Protein AF-A0A974DC85-F1 (afdb_monomer_lite)

Sequence (348 aa):
MLDLHMPQTSKLWTGVVQDRYEIALDTYLWLPKRCRDTPKTPDPIVKEIVGTWDALKHKKCLLNENSRITPILHNKDFPPGMRPIHFKHWTPTDSLWAFQLLNGRSLKSMVDILPLENTTPLEMLRLCQIRHFLNAKRITDETGPDDTLFEQMFTKSDCTPHEIAKIYKILICCTITPMSNFRRNWEKELLHTFTDEEWELIVTKSYTSTRCSRTVLSNIYGTEGRNFSNLHGGGPITEDSVCHSLRDLTIPDSAPFFFLHCNEMPPAQYKNALISTLVTVAKSLIPLFWESNLIPTLRDWALKVNEIYQFESYKVDISKPKQQEKLTLKWFHWVQFVESPEYLALIT

Organism: Xenopus laevis (NCBI:txid8355)

pLDDT: mean 71.5, std 19.89, range [25.08, 96.56]

Foldseek 3Di:
DDPPPPPPCPPVVLVVQQVVDPDRLVLLLQADPVLHDAPPDHDPVSVVVSVVSVCCCPVLVLADLLAQQHWQASHPLQVVNPCLVLCCQQDVDNTDTNLLQDDQLHGDDPVSRGPPVPDDVSVVVVVVSVVVSSVVSCNSPPPDDDNDPNSVVVNDPDDDPCVVVVVVCSSVVSPPPQPVVLQVVQCVQVVHHDDPVRSCVVSVLLVVLVVVQVVVVCVVVVVVVPDDDDDDDDDDPDPVPVVVVVVPPPPPSYPVSSVLRSDSDHPVVVVLECSVVLVVLCVVQCVVCVPPPDDQDPLSSLVSSVVVLVVLVVVDDPVDVVSVVSSCSSCVVVVVVCPDVVVVVSND

Radius of gyration: 29.15 Å; chains: 1; bounding box: 71×52×87 Å

Structure (mmCIF, N/CA/C/O backbone):
data_AF-A0A974DC85-F1
#
_entry.id   AF-A0A974DC85-F1
#
loop_
_atom_site.group_PDB
_atom_site.id
_atom_site.type_symbol
_atom_site.label_atom_id
_atom_site.label_alt_id
_atom_site.label_comp_id
_atom_site.label_asym_id
_atom_site.label_entity_id
_atom_site.label_seq_id
_atom_site.pdbx_PDB_ins_code
_atom_site.Cartn_x
_atom_site.Cartn_y
_atom_site.Cartn_z
_atom_site.occupancy
_atom_site.B_iso_or_equiv
_atom_site.auth_seq_id
_atom_site.auth_comp_id
_atom_site.auth_asym_id
_atom_site.auth_atom_id
_atom_site.pdbx_PDB_model_num
ATOM 1 N N . MET A 1 1 ? -17.272 22.262 29.926 1.00 30.55 1 MET A N 1
ATOM 2 C CA . MET A 1 1 ? -18.509 22.134 29.132 1.00 30.55 1 MET A CA 1
ATOM 3 C C . MET A 1 1 ? -18.305 22.969 27.876 1.00 30.55 1 MET A C 1
ATOM 5 O O . MET A 1 1 ? -18.479 24.176 27.918 1.00 30.55 1 MET A O 1
ATOM 9 N N . LEU A 1 2 ? -17.751 22.358 26.831 1.00 25.08 2 LEU A N 1
ATOM 10 C CA . LEU A 1 2 ? -17.522 22.989 25.531 1.00 25.08 2 LEU A CA 1
ATOM 11 C C . LEU A 1 2 ? -18.162 22.055 24.513 1.00 25.08 2 LEU A C 1
ATOM 13 O O . LEU A 1 2 ? -17.573 21.045 24.134 1.00 25.08 2 LEU A O 1
ATOM 17 N N . ASP A 1 3 ? -19.410 22.364 24.173 1.00 25.31 3 ASP A N 1
ATOM 18 C CA . ASP A 1 3 ? -20.104 21.772 23.041 1.00 25.31 3 ASP A CA 1
ATOM 19 C C . ASP A 1 3 ? -19.319 22.121 21.778 1.00 25.31 3 ASP A C 1
ATOM 21 O O . ASP A 1 3 ? -19.318 23.261 21.309 1.00 25.31 3 ASP A O 1
ATOM 25 N N . LEU A 1 4 ? -18.636 21.122 21.221 1.00 29.09 4 LEU A N 1
ATOM 26 C CA . LEU A 1 4 ? -18.213 21.138 19.829 1.00 29.09 4 LEU A CA 1
ATOM 27 C C . LEU A 1 4 ? -19.483 21.065 18.980 1.00 29.09 4 LEU A C 1
ATOM 29 O O . LEU A 1 4 ? -19.902 19.997 18.534 1.00 29.09 4 LEU A O 1
ATOM 33 N N . HIS A 1 5 ? -20.116 22.221 18.784 1.00 29.88 5 HIS A N 1
ATOM 34 C CA . HIS A 1 5 ? -21.133 22.409 17.767 1.00 29.88 5 HIS A CA 1
ATOM 35 C C . HIS A 1 5 ? -20.479 22.134 16.408 1.00 29.88 5 HIS A C 1
ATOM 37 O O . HIS A 1 5 ? -19.877 23.008 15.784 1.00 29.88 5 HIS A O 1
ATOM 43 N N . MET A 1 6 ? -20.590 20.886 15.951 1.00 32.00 6 MET A N 1
ATOM 44 C CA . MET A 1 6 ? -20.470 20.559 14.539 1.00 32.00 6 MET A CA 1
ATOM 45 C C . MET A 1 6 ? -21.429 21.489 13.787 1.00 32.00 6 MET A C 1
ATOM 47 O O . MET A 1 6 ? -22.608 21.549 14.158 1.00 32.00 6 MET A O 1
ATOM 51 N N . PRO A 1 7 ? -20.968 22.250 12.778 1.00 31.45 7 PRO A N 1
ATOM 52 C CA . PRO A 1 7 ? -21.844 23.145 12.045 1.00 31.45 7 PRO A CA 1
ATOM 53 C C . PRO A 1 7 ? -22.992 22.326 11.449 1.00 31.45 7 PRO A C 1
ATOM 55 O O . PRO A 1 7 ? -22.764 21.463 10.600 1.00 31.45 7 PRO A O 1
ATOM 58 N N . GLN A 1 8 ? -24.226 22.603 11.883 1.00 38.38 8 GLN A N 1
ATOM 59 C CA . GLN A 1 8 ? -25.463 22.086 11.289 1.00 38.38 8 GLN A CA 1
ATOM 60 C C . GLN A 1 8 ? -25.686 22.699 9.900 1.00 38.38 8 GLN A C 1
ATOM 62 O O . GLN A 1 8 ? -26.646 23.414 9.636 1.00 38.38 8 GLN A O 1
ATOM 67 N N . THR A 1 9 ? -24.774 22.420 8.981 1.00 38.16 9 THR A N 1
ATOM 68 C CA . THR A 1 9 ? -25.010 22.559 7.549 1.00 38.16 9 THR A CA 1
ATOM 69 C C . THR A 1 9 ? -24.512 21.286 6.888 1.00 38.16 9 THR A C 1
ATOM 71 O O . THR A 1 9 ? -23.587 21.291 6.077 1.00 38.16 9 THR A O 1
ATOM 74 N N . SER A 1 10 ? -25.128 20.151 7.243 1.00 44.31 10 SER A N 1
ATOM 75 C CA . SER A 1 10 ? -25.049 18.975 6.384 1.00 44.31 10 SER A CA 1
ATOM 76 C C . SER A 1 10 ? -25.619 19.405 5.037 1.00 44.31 10 SER A C 1
ATOM 78 O O . SER A 1 10 ? -26.831 19.578 4.886 1.00 44.31 10 SER A O 1
ATOM 80 N N . LYS A 1 11 ? -24.742 19.691 4.073 1.00 54.66 11 LYS A N 1
ATOM 81 C CA . LYS A 1 11 ? -25.142 19.936 2.689 1.00 54.66 11 LYS A CA 1
ATOM 82 C C . LYS A 1 11 ? -26.070 18.777 2.325 1.00 54.66 11 LYS A C 1
ATOM 84 O O . LYS A 1 11 ? -25.668 17.643 2.521 1.00 54.66 11 LYS A O 1
ATOM 89 N N . LEU A 1 12 ? -27.290 19.035 1.855 1.00 57.34 12 LEU A N 1
ATOM 90 C CA . LEU A 1 12 ? -28.350 18.024 1.653 1.00 57.34 12 LEU A CA 1
ATOM 91 C C . LEU A 1 12 ? -27.860 16.685 1.060 1.00 57.34 12 LEU A C 1
ATOM 93 O O . LEU A 1 12 ? -28.345 15.623 1.438 1.00 57.34 12 LEU A O 1
ATOM 97 N N . TRP A 1 13 ? -26.851 16.722 0.188 1.00 57.72 13 TRP A N 1
ATOM 98 C CA . TRP A 1 13 ? -26.221 15.534 -0.383 1.00 57.72 13 TRP A CA 1
ATOM 99 C C . TRP A 1 13 ? -25.506 14.627 0.637 1.00 57.72 13 TRP A C 1
ATOM 101 O O . TRP A 1 13 ? -25.538 13.415 0.461 1.00 57.72 13 TRP A O 1
ATOM 111 N N . THR A 1 14 ? -24.888 15.154 1.703 1.00 58.94 14 THR A N 1
ATOM 112 C CA . THR A 1 14 ? -24.230 14.331 2.733 1.00 58.94 14 THR A CA 1
ATOM 113 C C . THR A 1 14 ? -25.252 13.523 3.515 1.00 58.94 14 THR A C 1
ATOM 115 O O . THR A 1 14 ? -24.988 12.365 3.794 1.00 58.94 14 THR A O 1
ATOM 118 N N . GLY A 1 15 ? -26.426 14.096 3.812 1.00 64.75 15 GLY A N 1
ATOM 119 C CA . GLY A 1 15 ? -27.535 13.373 4.447 1.00 64.75 15 GLY A CA 1
ATOM 120 C C . GLY A 1 15 ? -28.077 12.261 3.546 1.00 64.75 15 GLY A C 1
ATOM 121 O O . GLY A 1 15 ? -28.118 11.108 3.951 1.00 64.75 15 GLY A O 1
ATOM 122 N N . VAL A 1 16 ? -28.354 12.576 2.275 1.00 65.31 16 VAL A N 1
ATOM 123 C CA . VAL A 1 16 ? -28.851 11.595 1.286 1.00 65.31 16 VAL A CA 1
ATOM 124 C C . VAL A 1 16 ? -27.879 10.430 1.072 1.00 65.31 16 VAL A C 1
ATOM 126 O O . VAL A 1 16 ? -28.302 9.293 0.860 1.00 65.31 16 VAL A O 1
ATOM 129 N N . VAL A 1 17 ? -26.574 10.705 1.104 1.00 64.50 17 VAL A N 1
ATOM 130 C CA . VAL A 1 17 ? -25.537 9.676 0.991 1.00 64.50 17 VAL A CA 1
ATOM 131 C C . VAL A 1 17 ? -25.394 8.889 2.297 1.00 64.50 17 VAL A C 1
ATOM 133 O O . VAL A 1 17 ? -25.239 7.670 2.249 1.00 64.50 17 VAL A O 1
ATOM 136 N N . GLN A 1 18 ? -25.472 9.559 3.449 1.00 70.56 18 GLN A N 1
ATOM 137 C CA . GLN A 1 18 ? -25.332 8.945 4.767 1.00 70.56 18 GLN A CA 1
ATOM 138 C C . GLN A 1 18 ? -26.480 7.988 5.098 1.00 70.56 18 GLN A C 1
ATOM 140 O O . GLN A 1 18 ? -26.225 6.912 5.631 1.00 70.56 18 GLN A O 1
ATOM 145 N N . ASP A 1 19 ? -27.716 8.323 4.722 1.00 68.31 19 ASP A N 1
ATOM 146 C CA . ASP A 1 19 ? -28.911 7.512 5.004 1.00 68.31 19 ASP A CA 1
ATOM 147 C C . ASP A 1 19 ? -28.865 6.111 4.366 1.00 68.31 19 ASP A C 1
ATOM 149 O O . ASP A 1 19 ? -29.640 5.224 4.721 1.00 68.31 19 ASP A O 1
ATOM 153 N N . ARG A 1 20 ? -27.952 5.886 3.411 1.00 67.44 20 ARG A N 1
ATOM 154 C CA . ARG A 1 20 ? -27.768 4.596 2.730 1.00 67.44 20 ARG A CA 1
ATOM 155 C C . ARG A 1 20 ? -26.761 3.670 3.412 1.00 67.44 20 ARG A C 1
ATOM 157 O O . ARG A 1 20 ? -26.599 2.538 2.953 1.00 67.44 20 ARG A O 1
ATOM 164 N N . TYR A 1 21 ? -26.080 4.131 4.461 1.00 69.88 21 TYR A N 1
ATOM 165 C CA . TYR A 1 21 ? -25.051 3.376 5.172 1.00 69.88 21 TYR A CA 1
ATOM 166 C C . TYR A 1 21 ? -25.345 3.332 6.671 1.00 69.88 21 TYR A C 1
ATOM 168 O O . TYR A 1 21 ? -25.646 4.348 7.289 1.00 69.88 21 TYR A O 1
ATOM 176 N N . GLU A 1 22 ? -25.193 2.148 7.268 1.00 73.12 22 GLU A N 1
ATOM 177 C CA . GLU A 1 22 ? -25.320 1.959 8.723 1.00 73.12 22 GLU A CA 1
ATOM 178 C C . GLU A 1 22 ? -24.203 2.670 9.502 1.00 73.12 22 GLU A C 1
ATOM 180 O O . GLU A 1 22 ? -24.383 3.033 10.659 1.00 73.12 22 GLU A O 1
ATOM 185 N N . ILE A 1 23 ? -23.051 2.879 8.859 1.00 76.62 23 ILE A N 1
ATOM 186 C CA . ILE A 1 23 ? -21.874 3.531 9.433 1.00 76.62 23 ILE A CA 1
ATOM 187 C C . ILE A 1 23 ? -21.713 4.902 8.779 1.00 76.62 23 ILE A C 1
ATOM 189 O O . ILE A 1 23 ? -21.909 5.056 7.569 1.00 76.62 23 ILE A O 1
ATOM 193 N N . ALA A 1 24 ? -21.312 5.895 9.571 1.00 80.19 24 ALA A N 1
ATOM 194 C CA . ALA A 1 24 ? -20.963 7.219 9.076 1.00 80.19 24 ALA A CA 1
ATOM 195 C C . ALA A 1 24 ? -19.923 7.131 7.938 1.00 80.19 24 ALA A C 1
ATOM 197 O O . ALA A 1 24 ? -18.916 6.427 8.059 1.00 80.19 24 ALA A O 1
ATOM 198 N N . LEU A 1 25 ? -20.175 7.786 6.797 1.00 77.12 25 LEU A N 1
ATOM 199 C CA . LEU A 1 25 ? -19.332 7.683 5.597 1.00 77.12 25 LEU A CA 1
ATOM 200 C C . LEU A 1 25 ? -17.885 8.101 5.899 1.00 77.12 25 LEU A C 1
ATOM 202 O O . LEU A 1 25 ? -16.933 7.506 5.392 1.00 77.12 25 LEU A O 1
ATOM 206 N N . ASP A 1 26 ? -17.736 9.102 6.763 1.00 77.69 26 ASP A N 1
ATOM 207 C CA . ASP A 1 26 ? -16.461 9.598 7.267 1.00 77.69 26 ASP A CA 1
ATOM 208 C C . ASP A 1 26 ? -15.659 8.547 8.038 1.00 77.69 26 ASP A C 1
ATOM 210 O O . ASP A 1 26 ? -14.447 8.652 8.056 1.00 77.69 26 ASP A O 1
ATOM 214 N N . THR A 1 27 ? -16.300 7.533 8.621 1.00 82.06 27 THR A N 1
ATOM 215 C CA . THR A 1 27 ? -15.690 6.394 9.318 1.00 82.06 27 THR A CA 1
ATOM 216 C C . THR A 1 27 ? -15.510 5.224 8.352 1.00 82.06 27 THR A C 1
ATOM 218 O O . THR A 1 27 ? -14.463 4.570 8.325 1.00 82.06 27 THR A O 1
ATOM 221 N N . TYR A 1 28 ? -16.497 5.007 7.479 1.00 84.12 28 TYR A N 1
ATOM 222 C CA . TYR A 1 28 ? -16.511 3.947 6.475 1.00 84.12 28 TYR A CA 1
ATOM 223 C C . TYR A 1 28 ? -15.287 3.990 5.550 1.00 84.12 28 TYR A C 1
ATOM 225 O O . TYR A 1 28 ? -14.671 2.956 5.276 1.00 84.12 28 TYR A O 1
ATOM 233 N N . LEU A 1 29 ? -14.874 5.187 5.118 1.00 85.88 29 LEU A N 1
ATOM 234 C CA . LEU A 1 29 ? -13.703 5.374 4.253 1.00 85.88 29 LEU A CA 1
ATOM 235 C C . LEU A 1 29 ? -12.387 4.904 4.898 1.00 85.88 29 LEU A C 1
ATOM 237 O O . LEU A 1 29 ? -11.449 4.523 4.194 1.00 85.88 29 LEU A O 1
ATOM 241 N N . TRP A 1 30 ? -12.299 4.848 6.224 1.00 85.31 30 TRP A N 1
ATOM 242 C CA . TRP A 1 30 ? -11.060 4.495 6.928 1.00 85.31 30 TRP A CA 1
ATOM 243 C C . TRP A 1 30 ? -10.998 3.034 7.344 1.00 85.31 30 TRP A C 1
ATOM 245 O O . TRP A 1 30 ? -9.910 2.524 7.621 1.00 85.31 30 TRP A O 1
ATOM 255 N N . LEU A 1 31 ? -12.132 2.334 7.304 1.00 85.50 31 LEU A N 1
ATOM 256 C CA . LEU A 1 31 ? -12.174 0.897 7.528 1.00 85.50 31 LEU A CA 1
ATOM 257 C C . LEU A 1 31 ? -11.336 0.150 6.478 1.00 85.50 31 LEU A C 1
ATOM 259 O O . LEU A 1 31 ? -11.304 0.548 5.308 1.00 85.50 31 LEU A O 1
ATOM 263 N N . PRO A 1 32 ? -10.672 -0.958 6.856 1.00 81.06 32 PRO A N 1
ATOM 264 C CA . PRO A 1 32 ? -10.058 -1.857 5.888 1.00 81.06 32 PRO A CA 1
ATOM 265 C C . PRO A 1 32 ? -11.083 -2.312 4.849 1.00 81.06 32 PRO A C 1
ATOM 267 O O . PRO A 1 32 ? -12.233 -2.576 5.192 1.00 81.06 32 PRO A O 1
ATOM 270 N N . LYS A 1 33 ? -10.667 -2.492 3.590 1.00 82.19 33 LYS A N 1
ATOM 271 C CA . LYS A 1 33 ? -11.572 -2.902 2.501 1.00 82.19 33 LYS A CA 1
ATOM 272 C C . LYS A 1 33 ? -12.369 -4.174 2.828 1.00 82.19 33 LYS A C 1
ATOM 274 O O . LYS A 1 33 ? -13.545 -4.253 2.505 1.00 82.19 33 LYS A O 1
ATOM 279 N N . ARG A 1 34 ? -11.752 -5.132 3.533 1.00 80.69 34 ARG A N 1
ATOM 280 C CA . ARG A 1 34 ? -12.401 -6.367 4.022 1.00 80.69 34 ARG A CA 1
ATOM 281 C C . ARG A 1 34 ? -13.456 -6.143 5.113 1.00 80.69 34 ARG A C 1
ATOM 283 O O . ARG A 1 34 ? -14.320 -6.988 5.310 1.00 80.69 34 ARG A O 1
ATOM 290 N N . CYS A 1 35 ? -13.370 -5.027 5.833 1.00 79.88 35 CYS A N 1
ATOM 291 C CA . CYS A 1 35 ? -14.287 -4.667 6.910 1.00 79.88 35 CYS A CA 1
ATOM 292 C C . CYS A 1 35 ? -15.500 -3.874 6.408 1.00 79.88 35 CYS A C 1
ATOM 294 O O . CYS A 1 35 ? -16.455 -3.712 7.158 1.00 79.88 35 CYS A O 1
ATOM 296 N N . ARG A 1 36 ? -15.474 -3.385 5.163 1.00 82.81 36 ARG A N 1
ATOM 297 C CA . ARG A 1 36 ? -16.547 -2.578 4.582 1.00 82.81 36 ARG A CA 1
ATOM 298 C C . ARG A 1 36 ? -17.618 -3.474 3.970 1.00 82.81 36 ARG A C 1
ATOM 300 O O . ARG A 1 36 ? -17.359 -4.173 2.992 1.00 82.81 36 ARG A O 1
ATOM 307 N N . ASP A 1 37 ? -18.828 -3.422 4.514 1.00 75.62 37 ASP A N 1
ATOM 308 C CA . ASP A 1 37 ? -19.985 -4.013 3.847 1.00 75.62 37 ASP A CA 1
ATOM 309 C C . ASP A 1 37 ? -20.348 -3.170 2.630 1.00 75.62 37 ASP A C 1
ATOM 311 O O . ASP A 1 37 ? -20.511 -1.951 2.720 1.00 75.62 37 ASP A O 1
ATOM 315 N N . THR A 1 38 ? -20.421 -3.812 1.467 1.00 68.62 38 THR A N 1
ATOM 316 C CA . THR A 1 38 ? -20.944 -3.162 0.266 1.00 68.62 38 THR A CA 1
ATOM 317 C C . THR A 1 38 ? -22.447 -3.417 0.224 1.00 68.62 38 THR A C 1
ATOM 319 O O . THR A 1 38 ? -22.860 -4.580 0.229 1.00 68.62 38 THR A O 1
ATOM 322 N N . PRO A 1 39 ? -23.292 -2.369 0.225 1.00 67.88 39 PRO A N 1
ATOM 323 C CA . PRO A 1 39 ? -24.722 -2.573 0.055 1.00 67.88 39 PRO A CA 1
ATOM 324 C C . PRO A 1 39 ? -24.982 -3.284 -1.277 1.00 67.88 39 PRO A C 1
ATOM 326 O O . PRO A 1 39 ? -24.257 -3.069 -2.248 1.00 67.88 39 PRO A O 1
ATOM 329 N N . LYS A 1 40 ? -26.024 -4.127 -1.336 1.00 66.06 40 LYS A N 1
ATOM 330 C CA . LYS A 1 40 ? -26.365 -4.933 -2.531 1.00 66.06 40 LYS A CA 1
ATOM 331 C C . LYS A 1 40 ? -26.540 -4.086 -3.798 1.00 66.06 40 LYS A C 1
ATOM 333 O O . LYS A 1 40 ? -26.291 -4.564 -4.899 1.00 66.06 40 LYS A O 1
ATOM 338 N N . THR A 1 41 ? -26.936 -2.827 -3.633 1.00 66.31 41 THR A N 1
ATOM 339 C CA . THR A 1 41 ? -27.006 -1.810 -4.685 1.00 66.31 41 THR A CA 1
ATOM 340 C C . THR A 1 41 ? -26.250 -0.567 -4.211 1.00 66.31 41 THR A C 1
ATOM 342 O O . THR A 1 41 ? -26.867 0.332 -3.629 1.00 66.31 41 THR A O 1
ATOM 345 N N . PRO A 1 42 ? -24.916 -0.513 -4.379 1.00 67.88 42 PRO A N 1
ATOM 346 C CA . PRO A 1 42 ? -24.151 0.653 -3.972 1.00 67.88 42 PRO A CA 1
ATOM 347 C C . PRO A 1 42 ? -24.497 1.822 -4.889 1.00 67.88 42 PRO A C 1
ATOM 349 O O . PRO A 1 42 ? -24.559 1.665 -6.109 1.00 67.88 42 PRO A O 1
ATOM 352 N N . ASP A 1 43 ? -24.731 2.991 -4.295 1.00 74.94 43 ASP A N 1
ATOM 353 C CA . ASP A 1 43 ? -24.914 4.223 -5.053 1.00 74.94 43 ASP A CA 1
ATOM 354 C C . ASP A 1 43 ? -23.675 4.434 -5.947 1.00 74.94 43 ASP A C 1
ATOM 356 O O . ASP A 1 43 ? -22.548 4.353 -5.437 1.00 74.94 43 ASP A O 1
ATOM 360 N N . PRO A 1 44 ? -23.836 4.659 -7.264 1.00 79.00 44 PRO A N 1
ATOM 361 C CA . PRO A 1 44 ? -22.706 4.838 -8.172 1.00 79.00 44 PRO A CA 1
ATOM 362 C C . PRO A 1 44 ? -21.766 5.961 -7.719 1.00 79.00 44 PRO A C 1
ATOM 364 O O . PRO A 1 44 ? -20.554 5.831 -7.880 1.00 79.00 44 PRO A O 1
ATOM 367 N N . ILE A 1 45 ? -22.294 7.015 -7.089 1.00 79.31 45 ILE A N 1
ATOM 368 C CA . ILE A 1 45 ? -21.504 8.127 -6.557 1.00 79.31 45 ILE A CA 1
ATOM 369 C C . ILE A 1 45 ? -20.618 7.637 -5.413 1.00 79.31 45 ILE A C 1
ATOM 371 O O . ILE A 1 45 ? -19.421 7.911 -5.390 1.00 79.31 45 ILE A O 1
ATOM 375 N N . VAL A 1 46 ? -21.172 6.872 -4.473 1.00 76.56 46 VAL A N 1
ATOM 376 C CA . VAL A 1 46 ? -20.404 6.387 -3.318 1.00 76.56 46 VAL A CA 1
ATOM 377 C C . VAL A 1 46 ? -19.403 5.322 -3.733 1.00 76.56 46 VAL A C 1
ATOM 379 O O . VAL A 1 46 ? -18.276 5.317 -3.244 1.00 76.56 46 VAL A O 1
ATOM 382 N N . LYS A 1 47 ? -19.770 4.459 -4.685 1.00 82.31 47 LYS A N 1
ATOM 383 C CA . LYS A 1 47 ? -18.839 3.506 -5.293 1.00 82.31 47 LYS A CA 1
ATOM 384 C C . LYS A 1 47 ? -17.631 4.231 -5.890 1.00 82.31 47 LYS A C 1
ATOM 386 O O . LYS A 1 47 ? -16.503 3.800 -5.656 1.00 82.31 47 LYS A O 1
ATOM 391 N N . GLU A 1 48 ? -17.861 5.335 -6.598 1.00 83.19 48 GLU A N 1
ATOM 392 C CA . GLU A 1 48 ? -16.790 6.141 -7.185 1.00 83.19 48 GLU A CA 1
ATOM 393 C C . GLU A 1 48 ? -15.957 6.866 -6.120 1.00 83.19 48 GLU A C 1
ATOM 395 O O . GLU A 1 48 ? -14.729 6.851 -6.192 1.00 83.19 48 GLU A O 1
ATOM 400 N N . ILE A 1 49 ? -16.589 7.434 -5.085 1.00 83.81 49 ILE A N 1
ATOM 401 C CA . ILE A 1 49 ? -15.894 8.079 -3.957 1.00 83.81 49 ILE A CA 1
ATOM 402 C C . ILE A 1 49 ? -14.991 7.075 -3.233 1.00 83.81 49 ILE A C 1
ATOM 404 O O . ILE A 1 49 ? -13.807 7.343 -3.034 1.00 83.81 49 ILE A O 1
ATOM 408 N N . VAL A 1 50 ? -15.524 5.908 -2.863 1.00 84.38 50 VAL A N 1
ATOM 409 C CA . VAL A 1 50 ? -14.779 4.855 -2.156 1.00 84.38 50 VAL A CA 1
ATOM 410 C C . VAL A 1 50 ? -13.667 4.298 -3.043 1.00 84.38 50 VAL A C 1
ATOM 412 O O . VAL A 1 50 ? -12.542 4.120 -2.577 1.00 84.38 50 VAL A O 1
ATOM 415 N N . GLY A 1 51 ? -13.948 4.068 -4.329 1.00 84.19 51 GLY A N 1
ATOM 416 C CA . GLY A 1 51 ? -12.957 3.606 -5.300 1.00 84.19 51 GLY A CA 1
ATOM 417 C C . GLY A 1 51 ? -11.818 4.607 -5.494 1.00 84.19 51 GLY A C 1
ATOM 418 O O . GLY A 1 51 ? -10.645 4.225 -5.466 1.00 84.19 51 GLY A O 1
ATOM 419 N N . THR A 1 52 ? -12.150 5.893 -5.616 1.00 84.00 52 THR A N 1
ATOM 420 C CA . THR A 1 52 ? -11.174 6.984 -5.711 1.00 84.00 52 THR A CA 1
ATOM 421 C C . THR A 1 52 ? -10.347 7.086 -4.436 1.00 84.00 52 THR A C 1
ATOM 423 O O . THR A 1 52 ? -9.123 7.187 -4.506 1.00 84.00 52 THR A O 1
ATOM 426 N N . TRP A 1 53 ? -10.985 7.005 -3.270 1.00 85.88 53 TRP A N 1
ATOM 427 C CA . TRP A 1 53 ? -10.305 7.046 -1.980 1.00 85.88 53 TRP A CA 1
ATOM 428 C C . TRP A 1 53 ? -9.319 5.889 -1.802 1.00 85.88 53 TRP A C 1
ATOM 430 O O . TRP A 1 53 ? -8.162 6.128 -1.466 1.00 85.88 53 TRP A O 1
ATOM 440 N N . ASP A 1 54 ? -9.725 4.651 -2.092 1.00 83.44 54 ASP A N 1
ATOM 441 C CA . ASP A 1 54 ? -8.834 3.489 -2.014 1.00 83.44 54 ASP A CA 1
ATOM 442 C C . ASP A 1 54 ? -7.666 3.614 -3.000 1.00 83.44 54 ASP A C 1
ATOM 444 O O . ASP A 1 54 ? -6.514 3.328 -2.658 1.00 83.44 54 ASP A O 1
ATOM 448 N N . ALA A 1 55 ? -7.939 4.095 -4.217 1.00 80.00 55 ALA A N 1
ATOM 449 C CA . ALA A 1 55 ? -6.898 4.355 -5.199 1.00 80.00 55 ALA A CA 1
ATOM 450 C C . ALA A 1 55 ? -5.905 5.415 -4.700 1.00 80.00 55 ALA A C 1
ATOM 452 O O . ALA A 1 55 ? -4.702 5.230 -4.870 1.00 80.00 55 ALA A O 1
ATOM 453 N N . LEU A 1 56 ? -6.375 6.494 -4.070 1.00 79.12 56 LEU A N 1
ATOM 454 C CA . LEU A 1 56 ? -5.521 7.542 -3.507 1.00 79.12 56 LEU A CA 1
ATOM 455 C C . LEU A 1 56 ? -4.719 7.036 -2.307 1.00 79.12 56 LEU A C 1
ATOM 457 O O . LEU A 1 56 ? -3.503 7.218 -2.279 1.00 79.12 56 LEU A O 1
ATOM 461 N N . LYS A 1 57 ? -5.365 6.338 -1.368 1.00 76.81 57 LYS A N 1
ATOM 462 C CA . LYS A 1 57 ? -4.738 5.765 -0.171 1.00 76.81 57 LYS A CA 1
ATOM 463 C C . LYS A 1 57 ? -3.513 4.925 -0.528 1.00 76.81 57 LYS A C 1
ATOM 465 O O . LYS A 1 57 ? -2.439 5.151 0.025 1.00 76.81 57 LYS A O 1
ATOM 470 N N . HIS A 1 58 ? -3.660 4.013 -1.491 1.00 68.69 58 HIS A N 1
ATOM 471 C CA . HIS A 1 58 ? -2.584 3.111 -1.901 1.00 68.69 58 HIS A CA 1
ATOM 472 C C . HIS A 1 58 ? -1.595 3.743 -2.889 1.00 68.69 58 HIS A C 1
ATOM 474 O O . HIS A 1 58 ? -0.391 3.589 -2.720 1.00 68.69 58 HIS A O 1
ATOM 480 N N . LYS A 1 59 ? -2.056 4.476 -3.916 1.00 67.19 59 LYS A N 1
ATOM 481 C CA . LYS A 1 59 ? -1.152 5.021 -4.953 1.00 67.19 59 LYS A CA 1
ATOM 482 C C . LYS A 1 59 ? -0.294 6.186 -4.468 1.00 67.19 59 LYS A C 1
ATOM 484 O O . LYS A 1 59 ? 0.710 6.492 -5.106 1.00 67.19 59 LYS A O 1
ATOM 489 N N . LYS A 1 60 ? -0.722 6.888 -3.419 1.00 65.50 60 LYS A N 1
ATOM 490 C CA . LYS A 1 60 ? -0.055 8.096 -2.918 1.00 65.50 60 LYS A CA 1
ATOM 491 C C . LYS A 1 60 ? 0.550 7.915 -1.525 1.00 65.50 60 LYS A C 1
ATOM 493 O O . LYS A 1 60 ? 1.014 8.902 -0.970 1.00 65.50 60 LYS A O 1
ATOM 498 N N . CYS A 1 61 ? 0.545 6.691 -0.981 1.00 66.88 61 CYS A N 1
ATOM 499 C CA . CYS A 1 61 ? 1.040 6.373 0.364 1.00 66.88 61 CYS A CA 1
ATOM 500 C C . CYS A 1 61 ? 0.540 7.373 1.421 1.00 66.88 61 CYS A C 1
ATOM 502 O O . CYS A 1 61 ? 1.297 7.806 2.284 1.00 66.88 61 CYS A O 1
ATOM 504 N N . LEU A 1 62 ? -0.732 7.786 1.317 1.00 73.44 62 LEU A N 1
ATOM 505 C CA . LEU A 1 62 ? -1.307 8.806 2.206 1.00 73.44 62 LEU A CA 1
ATOM 506 C C . LEU A 1 62 ? -1.448 8.307 3.641 1.00 73.44 62 LEU A C 1
ATOM 508 O O . LEU A 1 62 ? -1.634 9.115 4.540 1.00 73.44 62 LEU A O 1
ATOM 512 N N . LEU A 1 63 ? -1.432 6.987 3.831 1.00 74.81 63 LEU A N 1
ATOM 513 C CA . LEU A 1 63 ? -1.598 6.336 5.118 1.00 74.81 63 LEU A CA 1
ATOM 514 C C . LEU A 1 63 ? -0.583 5.216 5.258 1.00 74.81 63 LEU A C 1
ATOM 516 O O . LEU A 1 63 ? -0.346 4.460 4.312 1.00 74.81 63 LEU A O 1
ATOM 520 N N . ASN A 1 64 ? -0.046 5.091 6.464 1.00 73.44 64 ASN A N 1
ATOM 521 C CA . ASN A 1 64 ? 0.777 3.956 6.843 1.00 73.44 64 ASN A CA 1
ATOM 522 C C . ASN A 1 64 ? -0.099 2.715 7.094 1.00 73.44 64 ASN A C 1
ATOM 524 O O . ASN A 1 64 ? -1.281 2.821 7.433 1.00 73.44 64 ASN A O 1
ATOM 528 N N . GLU A 1 65 ? 0.483 1.517 6.982 1.00 69.75 65 GLU A N 1
ATOM 529 C CA . GLU A 1 65 ? -0.218 0.261 7.312 1.00 69.75 65 GLU A CA 1
ATOM 530 C C . GLU A 1 65 ? -0.685 0.224 8.777 1.00 69.75 65 GLU A C 1
ATOM 532 O O . GLU A 1 65 ? -1.749 -0.318 9.078 1.00 69.75 65 GLU A O 1
ATOM 537 N N . ASN A 1 66 ? 0.062 0.896 9.659 1.00 78.12 66 ASN A N 1
ATOM 538 C CA . ASN A 1 66 ? -0.202 1.004 11.095 1.00 78.12 66 ASN A CA 1
ATOM 539 C C . ASN A 1 66 ? -0.758 2.390 11.470 1.00 78.12 66 ASN A C 1
ATOM 541 O O . ASN A 1 66 ? -0.402 2.952 12.505 1.00 78.12 66 ASN A O 1
ATOM 545 N N . SER A 1 67 ? -1.584 2.974 10.597 1.00 84.25 67 SER A N 1
ATOM 546 C CA . SER A 1 67 ? -2.110 4.331 10.764 1.00 84.25 67 SER A CA 1
ATOM 547 C C . SER A 1 67 ? -2.821 4.535 12.105 1.00 84.25 67 SER A C 1
ATOM 549 O O . SER A 1 67 ? -3.709 3.762 12.487 1.00 84.25 67 SER A O 1
ATOM 551 N N . ARG A 1 68 ? -2.511 5.647 12.784 1.00 85.75 68 ARG A N 1
ATOM 552 C CA . ARG A 1 68 ? -3.218 6.088 14.001 1.00 85.75 68 ARG A CA 1
ATOM 553 C C . ARG A 1 68 ? -4.641 6.585 13.716 1.00 85.75 68 ARG A C 1
ATOM 555 O O . ARG A 1 68 ? -5.442 6.706 14.640 1.00 85.75 68 ARG A O 1
ATOM 562 N N . ILE A 1 69 ? -5.005 6.779 12.448 1.00 86.06 69 ILE A N 1
ATOM 563 C CA . ILE A 1 69 ? -6.374 7.109 12.004 1.00 86.06 69 ILE A CA 1
ATOM 564 C C . ILE A 1 69 ? -7.186 5.828 11.749 1.00 86.06 69 ILE A C 1
ATOM 566 O O . ILE A 1 69 ? -8.089 5.771 10.920 1.00 86.06 69 ILE A O 1
ATOM 570 N N . THR A 1 70 ? -6.861 4.749 12.459 1.00 88.31 70 THR A N 1
ATOM 571 C CA . THR A 1 70 ? -7.653 3.522 12.407 1.00 88.31 70 THR A CA 1
ATOM 572 C C . THR A 1 70 ? -8.890 3.676 13.299 1.00 88.31 70 THR A C 1
ATOM 574 O O . THR A 1 70 ? -8.734 3.937 14.499 1.00 88.31 70 THR A O 1
ATOM 577 N N . PRO A 1 71 ? -10.112 3.501 12.762 1.00 90.44 71 PRO A N 1
ATOM 578 C CA . PRO A 1 71 ? -11.317 3.465 13.579 1.00 90.44 71 PRO A CA 1
ATOM 579 C C . PRO A 1 71 ? -11.349 2.182 14.422 1.00 90.44 71 PRO A C 1
ATOM 581 O O . PRO A 1 71 ? -11.009 1.089 13.951 1.00 90.44 71 PRO A O 1
ATOM 584 N N . ILE A 1 72 ? -11.740 2.334 15.686 1.00 90.94 72 ILE A N 1
ATOM 585 C CA . ILE A 1 72 ? -11.907 1.248 16.658 1.00 90.94 72 ILE A CA 1
ATOM 586 C C . ILE A 1 72 ? -13.343 0.727 16.602 1.00 90.94 72 ILE A C 1
ATOM 588 O O . ILE A 1 72 ? -13.556 -0.482 16.514 1.00 90.94 72 ILE A O 1
ATOM 592 N N . LEU A 1 73 ? -14.329 1.627 16.625 1.00 89.94 73 LEU A N 1
ATOM 593 C CA . LEU A 1 73 ? -15.732 1.251 16.444 1.00 89.94 73 LEU A CA 1
ATOM 594 C C . LEU A 1 73 ? -16.007 0.865 14.994 1.00 89.94 73 LEU A C 1
ATOM 596 O O . LEU A 1 73 ? -15.339 1.343 14.076 1.00 89.94 73 LEU A O 1
ATOM 600 N N . HIS A 1 74 ? -16.977 -0.031 14.807 1.00 87.75 74 HIS A N 1
ATOM 601 C CA . HIS A 1 74 ? -17.404 -0.541 13.496 1.00 87.75 74 HIS A CA 1
ATOM 602 C C . HIS A 1 74 ? -16.314 -1.282 12.702 1.00 87.75 74 HIS A C 1
ATOM 604 O O . HIS A 1 74 ? -16.483 -1.606 11.526 1.00 87.75 74 HIS A O 1
ATOM 610 N N . ASN A 1 75 ? -15.183 -1.585 13.341 1.00 89.31 75 ASN A N 1
ATOM 611 C CA . ASN A 1 75 ? -14.090 -2.320 12.730 1.00 89.31 75 ASN A CA 1
ATOM 612 C C . ASN A 1 75 ? -14.249 -3.821 12.972 1.00 89.31 75 ASN A C 1
ATOM 614 O O . ASN A 1 75 ? -14.108 -4.293 14.096 1.00 89.31 75 ASN A O 1
ATOM 618 N N . LYS A 1 76 ? -14.473 -4.596 11.905 1.00 88.88 76 LYS A N 1
ATOM 619 C CA . LYS A 1 76 ? -14.629 -6.059 12.001 1.00 88.88 76 LYS A CA 1
ATOM 620 C C . LYS A 1 76 ? -13.382 -6.776 12.525 1.00 88.88 76 LYS A C 1
ATOM 622 O O . LYS A 1 76 ? -13.507 -7.852 13.101 1.00 88.88 76 LYS A O 1
ATOM 627 N N . ASP A 1 77 ? -12.200 -6.171 12.378 1.00 88.56 77 ASP A N 1
ATOM 628 C CA . ASP A 1 77 ? -10.961 -6.687 12.973 1.00 88.56 77 ASP A CA 1
ATOM 629 C C . ASP A 1 77 ? -10.918 -6.474 14.505 1.00 88.56 77 ASP A C 1
ATOM 631 O O . ASP A 1 77 ? -10.048 -7.022 15.180 1.00 88.56 77 ASP A O 1
ATOM 635 N N . PHE A 1 78 ? -11.851 -5.693 15.062 1.00 91.38 78 PHE A N 1
ATOM 636 C CA . PHE A 1 78 ? -12.063 -5.497 16.494 1.00 91.38 78 PHE A CA 1
ATOM 637 C C . PHE A 1 78 ? -13.514 -5.854 16.875 1.00 91.38 78 PHE A C 1
ATOM 639 O O . PHE A 1 78 ? -14.350 -4.969 17.066 1.00 91.38 78 PHE A O 1
ATOM 646 N N . PRO A 1 79 ? -13.837 -7.152 17.039 1.00 89.88 79 PRO A N 1
ATOM 647 C CA . PRO A 1 79 ? -15.201 -7.607 17.317 1.00 89.88 79 PRO A CA 1
ATOM 648 C C . PRO A 1 79 ? -15.922 -6.897 18.479 1.00 89.88 79 PRO A C 1
ATOM 650 O O . PRO A 1 79 ? -17.122 -6.648 18.343 1.00 89.88 79 PRO A O 1
ATOM 653 N N . PRO A 1 80 ? -15.258 -6.514 19.594 1.00 90.25 80 PRO A N 1
ATOM 654 C CA . PRO A 1 80 ? -15.921 -5.739 20.644 1.00 90.25 80 PRO A CA 1
ATOM 655 C C . PRO A 1 80 ? -16.483 -4.399 20.143 1.00 90.25 80 PRO A C 1
ATOM 657 O O . PRO A 1 80 ? -17.568 -4.002 20.564 1.00 90.25 80 PRO A O 1
ATOM 660 N N . GLY A 1 81 ? -15.793 -3.732 19.214 1.00 86.94 81 GLY A N 1
ATOM 661 C CA . GLY A 1 81 ? -16.192 -2.442 18.641 1.00 86.94 81 GLY A CA 1
ATOM 662 C C . GLY A 1 81 ? -17.349 -2.511 17.646 1.00 86.94 81 GLY A C 1
ATOM 663 O O . GLY A 1 81 ? -17.864 -1.468 17.258 1.00 86.94 81 GLY A O 1
ATOM 664 N N . MET A 1 82 ? -17.809 -3.710 17.272 1.00 88.06 82 MET A N 1
ATOM 665 C CA . MET A 1 82 ? -19.019 -3.896 16.458 1.00 88.06 82 MET A CA 1
ATOM 666 C C . MET A 1 82 ? -20.314 -3.662 17.250 1.00 88.06 82 MET A C 1
ATOM 668 O O . MET A 1 82 ? -21.404 -3.728 16.691 1.00 88.06 82 MET A O 1
ATOM 672 N N . ARG A 1 83 ? -20.218 -3.423 18.565 1.00 86.44 83 ARG A N 1
ATOM 673 C CA . ARG A 1 83 ? -21.355 -3.118 19.444 1.00 86.44 83 ARG A CA 1
ATOM 674 C C . ARG A 1 83 ? -21.128 -1.766 20.127 1.00 86.44 83 ARG A C 1
ATOM 676 O O . ARG A 1 83 ? -20.702 -1.739 21.286 1.00 86.44 83 ARG A O 1
ATOM 683 N N . PRO A 1 84 ? -21.429 -0.644 19.451 1.00 78.25 84 PRO A N 1
ATOM 684 C CA . PRO A 1 84 ? -21.091 0.690 19.950 1.00 78.25 84 PRO A CA 1
ATOM 685 C C . PRO A 1 84 ? -21.751 1.042 21.284 1.00 78.25 84 PRO A C 1
ATOM 687 O O . PRO A 1 84 ? -21.191 1.789 22.081 1.00 78.25 84 PRO A O 1
ATOM 690 N N . ILE A 1 85 ? -22.886 0.408 21.604 1.00 81.88 85 ILE A N 1
ATOM 691 C CA . ILE A 1 85 ? -23.561 0.556 22.900 1.00 81.88 85 ILE A CA 1
ATOM 692 C C . ILE A 1 85 ? -22.649 0.229 24.093 1.00 81.88 85 ILE A C 1
ATOM 694 O O . ILE A 1 85 ? -22.828 0.767 25.185 1.00 81.88 85 ILE A O 1
ATOM 698 N N . HIS A 1 86 ? -21.643 -0.628 23.897 1.00 83.94 86 HIS A N 1
ATOM 699 C CA . HIS A 1 86 ? -20.656 -0.959 24.921 1.00 83.94 86 HIS A CA 1
ATOM 700 C C . HIS A 1 86 ? -19.579 0.120 25.094 1.00 83.94 86 HIS A C 1
ATOM 702 O O . HIS A 1 86 ? -18.840 0.067 26.064 1.00 83.94 86 HIS A O 1
ATOM 708 N N . PHE A 1 87 ? -19.502 1.111 24.212 1.00 85.94 87 PHE A N 1
ATOM 709 C CA . PHE A 1 87 ? -18.504 2.181 24.239 1.00 85.94 87 PHE A CA 1
ATOM 710 C C . PHE A 1 87 ? -19.121 3.570 24.430 1.00 85.94 87 PHE A C 1
ATOM 712 O O . PHE A 1 87 ? -18.417 4.565 24.297 1.00 85.94 87 PHE A O 1
ATOM 719 N N . LYS A 1 88 ? -20.399 3.666 24.829 1.00 84.25 88 LYS A N 1
ATOM 720 C CA . LYS A 1 88 ? -21.086 4.960 25.015 1.00 84.25 88 LYS A CA 1
ATOM 721 C C . LYS A 1 88 ? -20.369 5.928 25.971 1.00 84.25 88 LYS A C 1
ATOM 723 O O . LYS A 1 88 ? -20.570 7.130 25.889 1.00 84.25 88 LYS A O 1
ATOM 728 N N . HIS A 1 89 ? -19.584 5.405 26.918 1.00 84.38 89 HIS A N 1
ATOM 729 C CA . HIS A 1 89 ? -18.834 6.215 27.887 1.00 84.38 89 HIS A CA 1
ATOM 730 C C . HIS A 1 89 ? -17.474 6.688 27.356 1.00 84.38 89 HIS A C 1
ATOM 732 O O . HIS A 1 89 ? -16.853 7.547 27.972 1.00 84.38 89 HIS A O 1
ATOM 738 N N . TRP A 1 90 ? -17.001 6.116 26.246 1.00 84.94 90 TRP A N 1
ATOM 739 C CA . TRP A 1 90 ? -15.691 6.407 25.656 1.00 84.94 90 TRP A CA 1
ATOM 740 C C . TRP A 1 90 ? -15.745 7.552 24.662 1.00 84.94 90 TRP A C 1
ATOM 742 O O . TRP A 1 90 ? -14.751 8.239 24.451 1.00 84.94 90 TRP A O 1
ATOM 752 N N . THR A 1 91 ? -16.892 7.734 24.019 1.00 82.50 91 THR A N 1
ATOM 753 C CA . THR A 1 91 ? -17.084 8.791 23.044 1.00 82.50 91 THR A CA 1
ATOM 754 C C . THR A 1 91 ? -18.560 9.189 22.997 1.00 82.50 91 THR A C 1
ATOM 756 O O . THR A 1 91 ? -19.429 8.313 22.987 1.00 82.50 91 THR A O 1
ATOM 759 N N . PRO A 1 92 ? -18.871 10.498 23.008 1.00 74.12 92 PRO A N 1
ATOM 760 C CA . PRO A 1 92 ? -20.236 10.976 22.811 1.00 74.12 92 PRO A CA 1
ATOM 761 C C . PRO A 1 92 ? -20.683 10.828 21.350 1.00 74.12 92 PRO A C 1
ATOM 763 O O . PRO A 1 92 ? -21.879 10.845 21.068 1.00 74.12 92 PRO A O 1
ATOM 766 N N . THR A 1 93 ? -19.732 10.697 20.422 1.00 73.19 93 THR A N 1
ATOM 767 C CA . THR A 1 93 ? -19.990 10.421 19.012 1.00 73.19 93 THR A CA 1
ATOM 768 C C . THR A 1 93 ? -19.899 8.916 18.778 1.00 73.19 93 THR A C 1
ATOM 770 O O . THR A 1 93 ? -19.105 8.240 19.420 1.00 73.19 93 THR A O 1
ATOM 773 N N . ASP A 1 94 ? -20.652 8.356 17.831 1.00 77.88 94 ASP A N 1
ATOM 774 C CA . ASP A 1 94 ? -20.578 6.920 17.483 1.00 77.88 94 ASP A CA 1
ATOM 775 C C . ASP A 1 94 ? -19.271 6.538 16.740 1.00 77.88 94 ASP A C 1
ATOM 777 O O . ASP A 1 94 ? -19.212 5.629 15.915 1.00 77.88 94 ASP A O 1
ATOM 781 N N . SER A 1 95 ? -18.194 7.275 17.013 1.00 83.31 95 SER A N 1
ATOM 782 C CA . SER A 1 95 ? -16.883 7.174 16.392 1.00 83.31 95 SER A CA 1
ATOM 783 C C . SER A 1 95 ? -15.806 7.209 17.475 1.00 83.31 95 SER A C 1
ATOM 785 O O . SER A 1 95 ? -15.728 8.171 18.243 1.00 83.31 95 SER A O 1
ATOM 787 N N . LEU A 1 96 ? -14.950 6.190 17.508 1.00 88.62 96 LEU A N 1
ATOM 788 C CA . LEU A 1 96 ? -13.765 6.138 18.363 1.00 88.62 96 LEU A CA 1
ATOM 789 C C . LEU A 1 96 ? -12.562 5.784 17.495 1.00 88.62 96 LEU A C 1
ATOM 791 O O . LEU A 1 96 ? -12.580 4.766 16.799 1.00 88.62 96 LEU A O 1
ATOM 795 N N . TRP A 1 97 ? -11.520 6.601 17.557 1.00 89.38 97 TRP A N 1
ATOM 796 C CA . TRP A 1 97 ? -10.330 6.484 16.720 1.00 89.38 97 TRP A CA 1
ATOM 797 C C . TRP A 1 97 ? -9.091 6.202 17.564 1.00 89.38 97 TRP A C 1
ATOM 799 O O . TRP A 1 97 ? -8.980 6.678 18.694 1.00 89.38 97 TRP A O 1
ATOM 809 N N . ALA A 1 98 ? -8.120 5.470 17.012 1.00 89.69 98 ALA A N 1
ATOM 810 C CA . ALA A 1 98 ? -6.900 5.133 17.744 1.00 89.69 98 ALA A CA 1
ATOM 811 C C . ALA A 1 98 ? -6.131 6.380 18.218 1.00 89.69 98 ALA A C 1
ATOM 813 O O . ALA A 1 98 ? -5.732 6.432 19.379 1.00 89.69 98 ALA A O 1
ATOM 814 N N . PHE A 1 99 ? -5.993 7.419 17.386 1.00 87.69 99 PHE A N 1
ATOM 815 C CA . PHE A 1 99 ? -5.285 8.650 17.766 1.00 87.69 99 PHE A CA 1
ATOM 816 C C . PHE A 1 99 ? -5.888 9.363 18.989 1.00 87.69 99 PHE A C 1
ATOM 818 O O . PHE A 1 99 ? -5.158 10.024 19.721 1.00 87.69 99 PHE A O 1
ATOM 825 N N . GLN A 1 100 ? -7.192 9.212 19.255 1.00 87.81 100 GLN A N 1
ATOM 826 C CA . GLN A 1 100 ? -7.839 9.828 20.421 1.00 87.81 100 GLN A CA 1
ATOM 827 C C . GLN A 1 100 ? -7.361 9.194 21.735 1.00 87.81 100 GLN A C 1
ATOM 829 O O . GLN A 1 100 ? -7.304 9.867 22.766 1.00 87.81 100 GLN A O 1
ATOM 834 N N . LEU A 1 101 ? -6.973 7.918 21.687 1.00 88.50 101 LEU A N 1
ATOM 835 C CA . LEU A 1 101 ? -6.531 7.128 22.837 1.00 88.50 101 LEU A CA 1
ATOM 836 C C . LEU A 1 101 ? -5.012 7.153 23.042 1.00 88.50 101 LEU A C 1
ATOM 838 O O . LEU A 1 101 ? -4.522 6.610 24.031 1.00 88.50 101 LEU A O 1
ATOM 842 N N . LEU A 1 102 ? -4.259 7.757 22.122 1.00 87.19 102 LEU A N 1
ATOM 843 C CA . LEU A 1 102 ? -2.799 7.724 22.110 1.00 87.19 102 LEU A CA 1
ATOM 844 C C . LEU A 1 102 ? -2.201 9.101 22.430 1.00 87.19 102 LEU A C 1
ATOM 846 O O . LEU A 1 102 ? -2.708 10.130 21.989 1.00 87.19 102 LEU A O 1
ATOM 850 N N . ASN A 1 103 ? -1.081 9.110 23.153 1.00 83.50 103 ASN A N 1
ATOM 851 C CA . ASN A 1 103 ? -0.152 10.234 23.252 1.00 83.50 103 ASN A CA 1
ATOM 852 C C . ASN A 1 103 ? 1.082 9.886 22.411 1.00 83.50 103 ASN A C 1
ATOM 854 O O . ASN A 1 103 ? 1.976 9.163 22.847 1.00 83.50 103 ASN A O 1
ATOM 858 N N . GLY A 1 104 ? 1.115 10.335 21.154 1.00 81.25 104 GLY A N 1
ATOM 859 C CA . GLY A 1 104 ? 2.118 9.833 20.210 1.00 81.25 104 GLY A CA 1
ATOM 860 C C . GLY A 1 104 ? 1.833 8.368 19.862 1.00 81.25 104 GLY A C 1
ATOM 861 O O . GLY A 1 104 ? 0.793 8.074 19.268 1.00 81.25 104 GLY A O 1
ATOM 862 N N . ARG A 1 105 ? 2.742 7.462 20.236 1.00 81.88 105 ARG A N 1
ATOM 863 C CA . ARG A 1 105 ? 2.595 6.004 20.063 1.00 81.88 105 ARG A CA 1
ATOM 864 C C . ARG A 1 105 ? 2.272 5.256 21.359 1.00 81.88 105 ARG A C 1
ATOM 866 O O . ARG A 1 105 ? 2.007 4.059 21.315 1.00 81.88 105 ARG A O 1
ATOM 873 N N . SER A 1 106 ? 2.231 5.944 22.498 1.00 85.06 106 SER A N 1
ATOM 874 C CA . SER A 1 106 ? 1.874 5.329 23.775 1.00 85.06 106 SER A CA 1
ATOM 875 C C . SER A 1 106 ? 0.378 5.469 24.053 1.00 85.06 106 SER A C 1
ATOM 877 O O . SER A 1 106 ? -0.247 6.482 23.732 1.00 85.06 106 SER A O 1
ATOM 879 N N . LEU A 1 107 ? -0.222 4.434 24.641 1.00 86.81 107 LEU A N 1
ATOM 880 C CA . LEU A 1 107 ? -1.610 4.489 25.093 1.00 86.81 107 LEU A CA 1
ATOM 881 C C . LEU A 1 107 ? -1.720 5.420 26.299 1.00 86.81 107 LEU A C 1
ATOM 883 O O . LEU A 1 107 ? -0.966 5.268 27.261 1.00 86.81 107 LEU A O 1
ATOM 887 N N . LYS A 1 108 ? -2.677 6.350 26.248 1.00 87.06 108 LYS A N 1
ATOM 888 C CA . LYS A 1 108 ? -3.017 7.227 27.370 1.00 87.06 108 LYS A CA 1
ATOM 889 C C . LYS A 1 108 ? -3.341 6.408 28.621 1.00 87.06 108 LYS A C 1
ATOM 891 O O . LYS A 1 108 ? -3.780 5.254 28.538 1.00 87.06 108 LYS A O 1
ATOM 896 N N . SER A 1 109 ? -3.118 7.005 29.791 1.00 82.94 109 SER A N 1
ATOM 897 C CA . SER A 1 109 ? -3.529 6.363 31.035 1.00 82.94 109 SER A CA 1
ATOM 898 C C . SER A 1 109 ? -5.055 6.278 31.084 1.00 82.94 109 SER A C 1
ATOM 900 O O . SER A 1 109 ? -5.757 7.038 30.419 1.00 82.94 109 SER A O 1
ATOM 902 N N . MET A 1 110 ? -5.597 5.351 31.872 1.00 79.25 110 MET A N 1
ATOM 903 C CA . MET A 1 110 ? -7.050 5.206 31.956 1.00 79.25 110 MET A CA 1
ATOM 904 C C . MET A 1 110 ? -7.737 6.481 32.455 1.00 79.25 110 MET A C 1
ATOM 906 O O . MET A 1 110 ? -8.807 6.818 31.959 1.00 79.25 110 MET A O 1
ATOM 910 N N . VAL A 1 111 ? -7.092 7.196 33.379 1.00 79.19 111 VAL A N 1
ATOM 911 C CA . VAL A 1 111 ? -7.584 8.461 33.943 1.00 79.19 111 VAL A CA 1
ATOM 912 C C . VAL A 1 111 ? -7.683 9.550 32.871 1.00 79.19 111 VAL A C 1
ATOM 914 O O . VAL A 1 111 ? -8.561 10.403 32.940 1.00 79.19 111 VAL A O 1
ATOM 917 N N . ASP A 1 112 ? -6.823 9.491 31.853 1.00 82.25 112 ASP A N 1
ATOM 918 C CA . ASP A 1 112 ? -6.832 10.438 30.734 1.00 82.25 112 ASP A CA 1
ATOM 919 C C . ASP A 1 112 ? -7.860 10.069 29.652 1.00 82.25 112 ASP A C 1
ATOM 921 O O . ASP A 1 112 ? -8.196 10.903 28.811 1.00 82.25 112 ASP A O 1
ATOM 925 N N . ILE A 1 113 ? -8.316 8.811 29.621 1.00 82.69 113 ILE A N 1
ATOM 926 C CA . ILE A 1 113 ? -9.251 8.302 28.607 1.00 82.69 113 ILE A CA 1
ATOM 927 C C . ILE A 1 113 ? -10.695 8.354 29.111 1.00 82.69 113 ILE A C 1
ATOM 929 O O . ILE A 1 113 ? -11.595 8.718 28.357 1.00 82.69 113 ILE A O 1
ATOM 933 N N . LEU A 1 114 ? -10.928 7.972 30.367 1.00 81.50 114 LEU A N 1
ATOM 934 C CA . LEU A 1 114 ? -12.250 7.926 30.978 1.00 81.50 114 LEU A CA 1
ATOM 935 C C . LEU A 1 114 ? -12.259 8.749 32.271 1.00 81.50 114 LEU A C 1
ATOM 937 O O . LEU A 1 114 ? -11.343 8.612 33.083 1.00 81.50 114 LEU A O 1
ATOM 941 N N . PRO A 1 115 ? -13.316 9.545 32.523 1.00 74.94 115 PRO A N 1
ATOM 942 C CA . PRO A 1 115 ? -13.515 10.177 33.823 1.00 74.94 115 PRO A CA 1
ATOM 943 C C . PRO A 1 115 ? -13.491 9.125 34.942 1.00 74.94 115 PRO A C 1
ATOM 945 O O . PRO A 1 115 ? -14.052 8.038 34.770 1.00 74.94 115 PRO A O 1
ATOM 948 N N . LEU A 1 116 ? -12.899 9.447 36.103 1.00 68.12 116 LEU A N 1
ATOM 949 C CA . LEU A 1 116 ? -12.814 8.520 37.247 1.00 68.12 116 LEU A CA 1
ATOM 950 C C . LEU A 1 116 ? -14.176 7.911 37.615 1.00 68.12 116 LEU A C 1
ATOM 952 O O . LEU A 1 116 ? -14.258 6.724 37.921 1.00 68.12 116 LEU A O 1
ATOM 956 N N . GLU A 1 117 ? -15.246 8.698 37.507 1.00 66.94 117 GLU A N 1
ATOM 957 C CA . GLU A 1 117 ? -16.626 8.298 37.809 1.00 66.94 117 GLU A CA 1
ATOM 958 C C . GLU A 1 117 ? -17.150 7.155 36.920 1.00 66.94 117 GLU A C 1
ATOM 960 O O . GLU A 1 117 ? -18.048 6.422 37.324 1.00 66.94 117 GLU A O 1
ATOM 965 N N . ASN A 1 118 ? -16.555 6.946 35.741 1.00 71.25 118 ASN A N 1
ATOM 966 C CA . ASN A 1 118 ? -16.934 5.897 34.791 1.00 71.25 118 ASN A CA 1
ATOM 967 C C . ASN A 1 118 ? -15.972 4.698 34.805 1.00 71.25 118 ASN A C 1
ATOM 969 O O . ASN A 1 118 ? -16.107 3.782 33.992 1.00 71.25 118 ASN A O 1
ATOM 973 N N . THR A 1 119 ? -14.999 4.667 35.719 1.00 77.44 119 THR A N 1
ATOM 974 C CA . THR A 1 119 ? -13.985 3.608 35.765 1.00 77.44 119 THR A CA 1
ATOM 975 C C . THR A 1 119 ? -14.541 2.348 36.430 1.00 77.44 119 THR A C 1
ATOM 977 O O . THR A 1 119 ? -14.447 2.158 37.640 1.00 77.44 119 THR A O 1
ATOM 980 N N . THR A 1 120 ? -15.136 1.461 35.631 1.00 84.00 120 THR A N 1
ATOM 981 C CA . THR A 1 120 ? -15.614 0.146 36.095 1.00 84.00 120 THR A CA 1
ATOM 982 C C . THR A 1 120 ? -14.647 -0.978 35.692 1.00 84.00 120 THR A C 1
ATOM 984 O O . THR A 1 120 ? -13.900 -0.828 34.719 1.00 84.00 120 THR A O 1
ATOM 987 N N . PRO A 1 121 ? -14.678 -2.155 36.352 1.00 83.06 121 PRO A N 1
ATOM 988 C CA . PRO A 1 121 ? -13.911 -3.329 35.912 1.00 83.06 121 PRO A CA 1
ATOM 989 C C . PRO A 1 121 ? -14.197 -3.739 34.458 1.00 83.06 121 PRO A C 1
ATOM 991 O O . PRO A 1 121 ? -13.332 -4.282 33.771 1.00 83.06 121 PRO A O 1
ATOM 994 N N . LEU A 1 122 ? -15.403 -3.446 33.964 1.00 86.25 122 LEU A N 1
ATOM 995 C CA . LEU A 1 122 ? -15.777 -3.696 32.577 1.00 86.25 122 LEU A CA 1
ATOM 996 C C . LEU A 1 122 ? -15.084 -2.721 31.614 1.00 86.25 122 LEU A C 1
ATOM 998 O O . LEU A 1 122 ? -14.631 -3.142 30.551 1.00 86.25 122 LEU A O 1
ATOM 1002 N N . GLU A 1 123 ? -14.941 -1.447 31.992 1.00 84.88 123 GLU A N 1
ATOM 1003 C CA . GLU A 1 123 ? -14.151 -0.491 31.205 1.00 84.88 123 GLU A CA 1
ATOM 1004 C C . GLU A 1 123 ? -12.659 -0.847 31.212 1.00 84.88 123 GLU A C 1
ATOM 1006 O O . GLU A 1 123 ? -11.990 -0.713 30.188 1.00 84.88 123 GLU A O 1
ATOM 1011 N N . MET A 1 124 ? -12.143 -1.391 32.321 1.00 84.31 124 MET A N 1
ATOM 1012 C CA . MET A 1 124 ? -10.775 -1.925 32.387 1.00 84.31 124 MET A CA 1
ATOM 1013 C C . MET A 1 124 ? -10.568 -3.060 31.385 1.00 84.31 124 MET A C 1
ATOM 1015 O O . MET A 1 124 ? -9.588 -3.067 30.639 1.00 84.31 124 MET A O 1
ATOM 1019 N N . LEU A 1 125 ? -11.512 -4.003 31.324 1.00 87.19 125 LEU A N 1
ATOM 1020 C CA . LEU A 1 125 ? -11.464 -5.089 30.350 1.00 87.19 125 LEU A CA 1
ATOM 1021 C C . LEU A 1 125 ? -11.475 -4.552 28.910 1.00 87.19 125 LEU A C 1
ATOM 1023 O O . LEU A 1 125 ? -10.692 -5.015 28.081 1.00 87.19 125 LEU A O 1
ATOM 1027 N N . ARG A 1 126 ? -12.312 -3.552 28.613 1.00 88.69 126 ARG A N 1
ATOM 1028 C CA . ARG A 1 126 ? -12.379 -2.915 27.286 1.00 88.69 126 ARG A CA 1
ATOM 1029 C C . ARG A 1 126 ? -11.089 -2.187 26.926 1.00 88.69 126 ARG A C 1
ATOM 1031 O O . ARG A 1 126 ? -10.616 -2.329 25.801 1.00 88.69 126 ARG A O 1
ATOM 1038 N N . LEU A 1 127 ? -10.468 -1.485 27.874 1.00 89.31 127 LEU A N 1
ATOM 1039 C CA . LEU A 1 127 ? -9.155 -0.870 27.673 1.00 89.31 127 LEU A CA 1
ATOM 1040 C C . LEU A 1 127 ? -8.097 -1.925 27.327 1.00 89.31 127 LEU A C 1
ATOM 1042 O O . LEU A 1 127 ? -7.307 -1.727 26.406 1.00 89.31 127 LEU A O 1
ATOM 1046 N N . CYS A 1 128 ? -8.104 -3.067 28.020 1.00 86.62 128 CYS A N 1
ATOM 1047 C CA . CYS A 1 128 ? -7.217 -4.187 27.710 1.00 86.62 128 CYS A CA 1
ATOM 1048 C C . CYS A 1 128 ? -7.477 -4.761 26.308 1.00 86.62 128 CYS A C 1
ATOM 1050 O O . CYS A 1 128 ? -6.523 -5.038 25.582 1.00 86.62 128 CYS A O 1
ATOM 1052 N N . GLN A 1 129 ? -8.743 -4.894 25.900 1.00 91.19 129 GLN A N 1
ATOM 1053 C CA . GLN A 1 129 ? -9.113 -5.332 24.549 1.00 91.19 129 GLN A CA 1
ATOM 1054 C C . GLN A 1 129 ? -8.611 -4.354 23.480 1.00 91.19 129 GLN A C 1
ATOM 1056 O O . GLN A 1 129 ? -8.010 -4.784 22.496 1.00 91.19 129 GLN A O 1
ATOM 1061 N N . ILE A 1 130 ? -8.801 -3.048 23.691 1.00 91.75 130 ILE A N 1
ATOM 1062 C CA . ILE A 1 130 ? -8.292 -2.005 22.793 1.00 91.75 130 ILE A CA 1
ATOM 1063 C C . ILE A 1 130 ? -6.766 -2.067 22.726 1.00 91.75 130 ILE A C 1
ATOM 1065 O O . ILE A 1 130 ? -6.202 -2.101 21.638 1.00 91.75 130 ILE A O 1
ATOM 1069 N N . ARG A 1 131 ? -6.081 -2.133 23.872 1.00 91.44 131 ARG A N 1
ATOM 1070 C CA . ARG A 1 131 ? -4.616 -2.229 23.929 1.00 91.44 131 ARG A CA 1
ATOM 1071 C C . ARG A 1 131 ? -4.108 -3.437 23.147 1.00 91.44 131 ARG A C 1
ATOM 1073 O O . ARG A 1 131 ? -3.178 -3.307 22.357 1.00 91.44 131 ARG A O 1
ATOM 1080 N N . HIS A 1 132 ? -4.731 -4.596 23.347 1.00 91.00 132 HIS A N 1
ATOM 1081 C CA . HIS A 1 132 ? -4.390 -5.809 22.614 1.00 91.00 132 HIS A CA 1
ATOM 1082 C C . HIS A 1 132 ? -4.560 -5.617 21.100 1.00 91.00 132 HIS A C 1
ATOM 1084 O O . HIS A 1 132 ? -3.652 -5.943 20.339 1.00 91.00 132 HIS A O 1
ATOM 1090 N N . PHE A 1 133 ? -5.675 -5.023 20.671 1.00 92.62 133 PHE A N 1
ATOM 1091 C CA . PHE A 1 133 ? -5.940 -4.724 19.265 1.00 92.62 133 PHE A CA 1
ATOM 1092 C C . PHE A 1 133 ? -4.906 -3.766 18.652 1.00 92.62 133 PHE A C 1
ATOM 1094 O O . PHE A 1 133 ? -4.352 -4.057 17.591 1.00 92.62 133 PHE A O 1
ATOM 1101 N N . LEU A 1 134 ? -4.597 -2.656 19.329 1.00 91.31 134 LEU A N 1
ATOM 1102 C CA . LEU A 1 134 ? -3.620 -1.669 18.856 1.00 91.31 134 LEU A CA 1
ATOM 1103 C C . LEU A 1 134 ? -2.213 -2.271 18.734 1.00 91.31 134 LEU A C 1
ATOM 1105 O O . LEU A 1 134 ? -1.525 -2.023 17.742 1.00 91.31 134 LEU A O 1
ATOM 1109 N N . ASN A 1 135 ? -1.820 -3.113 19.695 1.00 89.00 135 ASN A N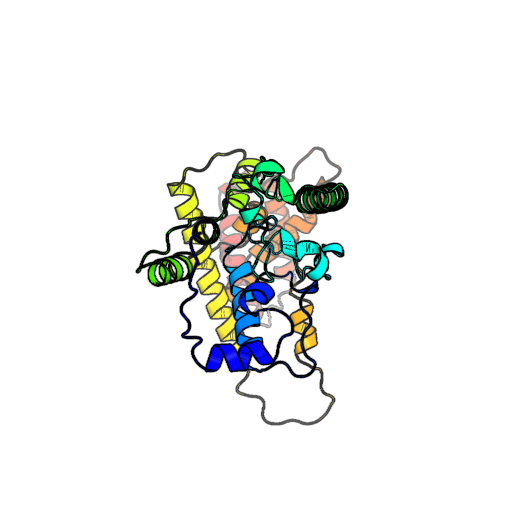 1
ATOM 1110 C CA . ASN A 1 135 ? -0.546 -3.830 19.661 1.00 89.00 135 ASN A CA 1
ATOM 1111 C C . ASN A 1 135 ? -0.504 -4.856 18.518 1.00 89.00 135 ASN A C 1
ATOM 1113 O O . ASN A 1 135 ? 0.483 -4.920 17.788 1.00 89.00 135 ASN A O 1
ATOM 1117 N N . ALA A 1 136 ? -1.577 -5.627 18.311 1.00 88.62 136 ALA A N 1
ATOM 1118 C CA . ALA A 1 136 ? -1.663 -6.602 17.220 1.00 88.62 136 ALA A CA 1
ATOM 1119 C C . ALA A 1 136 ? -1.557 -5.938 15.835 1.00 88.62 136 ALA A C 1
ATOM 1121 O O . ALA A 1 136 ? -0.999 -6.515 14.903 1.00 88.62 136 ALA A O 1
ATOM 1122 N N . LYS A 1 137 ? -2.052 -4.702 15.711 1.00 86.19 137 LYS A N 1
ATOM 1123 C CA . LYS A 1 137 ? -1.934 -3.859 14.514 1.00 86.19 137 LYS A CA 1
ATOM 1124 C C . LYS A 1 137 ? -0.642 -3.042 14.447 1.00 86.19 137 LYS A C 1
ATOM 1126 O O . LYS A 1 137 ? -0.493 -2.262 13.515 1.00 86.19 137 LYS A O 1
ATOM 1131 N N . ARG A 1 138 ? 0.268 -3.186 15.419 1.00 86.69 138 ARG A N 1
ATOM 1132 C CA . ARG A 1 138 ? 1.528 -2.427 15.522 1.00 86.69 138 ARG A CA 1
ATOM 1133 C C . ARG A 1 138 ? 1.343 -0.903 15.445 1.00 86.69 138 ARG A C 1
ATOM 1135 O O . ARG A 1 138 ? 2.225 -0.185 14.984 1.00 86.69 138 ARG A O 1
ATOM 1142 N N . ILE A 1 139 ? 0.198 -0.394 15.905 1.00 86.00 139 ILE A N 1
ATOM 1143 C CA . ILE A 1 139 ? -0.101 1.052 15.913 1.00 86.00 139 ILE A CA 1
ATOM 1144 C C . ILE A 1 139 ? 0.704 1.755 17.018 1.00 86.00 139 ILE A C 1
ATOM 1146 O O . ILE A 1 139 ? 1.127 2.896 16.865 1.00 86.00 139 ILE A O 1
ATOM 1150 N N . THR A 1 140 ? 0.950 1.050 18.120 1.00 83.50 140 THR A N 1
ATOM 1151 C CA . THR A 1 140 ? 1.718 1.499 19.293 1.00 83.50 140 THR A CA 1
ATOM 1152 C C . THR A 1 140 ? 3.217 1.204 19.197 1.00 83.50 140 THR A C 1
ATOM 1154 O O . THR A 1 140 ? 3.957 1.477 20.135 1.00 83.50 140 THR A O 1
ATOM 1157 N N . ASP A 1 141 ? 3.683 0.626 18.087 1.00 81.62 141 ASP A N 1
ATOM 1158 C CA . ASP A 1 141 ? 5.085 0.244 17.904 1.00 81.62 141 ASP A CA 1
ATOM 1159 C C . ASP A 1 141 ? 5.961 1.488 17.731 1.00 81.62 141 ASP A C 1
ATOM 1161 O O . ASP A 1 141 ? 5.864 2.162 16.706 1.00 81.62 141 ASP A O 1
ATOM 1165 N N . GLU A 1 142 ? 6.810 1.793 18.715 1.00 76.00 142 GLU A N 1
ATOM 1166 C CA . GLU A 1 142 ? 7.724 2.946 18.702 1.00 76.00 142 GLU A CA 1
ATOM 1167 C C . GLU A 1 142 ? 8.703 2.931 17.522 1.00 76.00 142 GLU A C 1
ATOM 1169 O O . GLU A 1 142 ? 9.157 3.988 17.097 1.00 76.00 142 GLU A O 1
ATOM 1174 N N . THR A 1 143 ? 8.976 1.756 16.949 1.00 74.81 143 THR A N 1
ATOM 1175 C CA . THR A 1 143 ? 9.848 1.602 15.774 1.00 74.81 143 THR A CA 1
ATOM 1176 C C . THR A 1 143 ? 9.114 1.780 14.441 1.00 74.81 143 THR A C 1
ATOM 1178 O O . THR A 1 143 ? 9.726 1.715 13.371 1.00 74.81 143 THR A O 1
ATOM 1181 N N . GLY A 1 144 ? 7.795 1.997 14.481 1.00 67.94 144 GLY A N 1
ATOM 1182 C CA . GLY A 1 144 ? 6.968 2.170 13.293 1.00 67.94 144 GLY A CA 1
ATOM 1183 C C . GLY A 1 144 ? 7.218 3.494 12.552 1.00 67.94 144 GLY A C 1
ATOM 1184 O O . GLY A 1 144 ? 7.733 4.450 13.127 1.00 67.94 144 GLY A O 1
ATOM 1185 N N . PRO A 1 145 ? 6.819 3.579 11.269 1.00 69.75 145 PRO A N 1
ATOM 1186 C CA . PRO A 1 145 ? 7.056 4.755 10.431 1.00 69.75 145 PRO A CA 1
ATOM 1187 C C . PRO A 1 145 ? 6.266 5.964 10.927 1.00 69.75 145 PRO A C 1
ATOM 1189 O O . PRO A 1 145 ? 5.076 5.822 11.209 1.00 69.75 145 PRO A O 1
ATOM 1192 N N . ASP A 1 146 ? 6.898 7.136 10.995 1.00 75.06 146 ASP A N 1
ATOM 1193 C CA . ASP A 1 146 ? 6.244 8.386 11.392 1.00 75.06 146 ASP A CA 1
ATOM 1194 C C . ASP A 1 146 ? 4.956 8.660 10.610 1.00 75.06 146 ASP A C 1
ATOM 1196 O O . ASP A 1 146 ? 4.810 8.290 9.440 1.00 75.06 146 ASP A O 1
ATOM 1200 N N . ASP A 1 147 ? 4.022 9.341 11.274 1.00 78.00 147 ASP A N 1
ATOM 1201 C CA . ASP A 1 147 ? 2.778 9.775 10.656 1.00 78.00 147 ASP A CA 1
ATOM 1202 C C . ASP A 1 147 ? 3.062 10.636 9.428 1.00 78.00 147 ASP A C 1
ATOM 1204 O O . ASP A 1 147 ? 3.809 11.621 9.476 1.00 78.00 147 ASP A O 1
ATOM 1208 N N . THR A 1 148 ? 2.392 10.295 8.336 1.00 79.38 148 THR A N 1
ATOM 1209 C CA . THR A 1 148 ? 2.418 11.079 7.107 1.00 79.38 148 THR A CA 1
ATOM 1210 C C . THR A 1 148 ? 1.926 12.505 7.364 1.00 79.38 148 THR A C 1
ATOM 1212 O O . THR A 1 148 ? 1.143 12.767 8.280 1.00 79.38 148 THR A O 1
ATOM 1215 N N . LEU A 1 149 ? 2.325 13.451 6.506 1.00 77.44 149 LEU A N 1
ATOM 1216 C CA . LEU A 1 149 ? 1.809 14.826 6.568 1.00 77.44 149 LEU A CA 1
ATOM 1217 C C . LEU A 1 149 ? 0.281 14.867 6.548 1.00 77.44 149 LEU A C 1
ATOM 1219 O O . LEU A 1 149 ? -0.315 15.722 7.193 1.00 77.44 149 LEU A O 1
ATOM 1223 N N . PHE A 1 150 ? -0.335 13.934 5.822 1.00 79.69 150 PHE A N 1
ATOM 1224 C CA . PHE A 1 150 ? -1.777 13.788 5.767 1.00 79.69 150 PHE A CA 1
ATOM 1225 C C . PHE A 1 150 ? -2.344 13.325 7.114 1.00 79.69 150 PHE A C 1
ATOM 1227 O O . PHE A 1 150 ? -3.288 13.933 7.603 1.00 79.69 150 PHE A O 1
ATOM 1234 N N . GLU A 1 151 ? -1.735 12.330 7.765 1.00 80.56 151 GLU A N 1
ATOM 1235 C CA . GLU A 1 151 ? -2.180 11.849 9.079 1.00 80.56 151 GLU A CA 1
ATOM 1236 C C . GLU A 1 151 ? -2.056 12.909 10.174 1.00 80.56 151 GLU A C 1
ATOM 1238 O O . GLU A 1 151 ? -2.965 13.100 10.985 1.00 80.56 151 GLU A O 1
ATOM 1243 N N . GLN A 1 152 ? -0.964 13.673 10.144 1.00 80.62 152 GLN A N 1
ATOM 1244 C CA . GLN A 1 152 ? -0.726 14.755 11.093 1.00 80.62 152 GLN A CA 1
ATOM 1245 C C . GLN A 1 152 ? -1.835 15.814 11.066 1.00 80.62 152 GLN A C 1
ATOM 1247 O O . GLN A 1 152 ? -2.098 16.430 12.100 1.00 80.62 152 GLN A O 1
ATOM 1252 N N . MET A 1 153 ? -2.507 16.014 9.925 1.00 79.06 153 MET A N 1
ATOM 1253 C CA . MET A 1 153 ? -3.626 16.956 9.822 1.00 79.06 153 MET A CA 1
ATOM 1254 C C . MET A 1 153 ? -4.832 16.539 10.666 1.00 79.06 153 MET A C 1
ATOM 1256 O O . MET A 1 153 ? -5.513 17.410 11.185 1.00 79.06 153 MET A O 1
ATOM 1260 N N . PHE A 1 154 ? -5.069 15.239 10.861 1.00 74.69 154 PHE A N 1
ATOM 1261 C CA . PHE A 1 154 ? -6.196 14.744 11.666 1.00 74.69 154 PHE A CA 1
ATOM 1262 C C . PHE A 1 154 ? -5.896 14.728 13.166 1.00 74.69 154 PHE A C 1
ATOM 1264 O O . PHE A 1 154 ? -6.807 14.686 13.986 1.00 74.69 154 PHE A 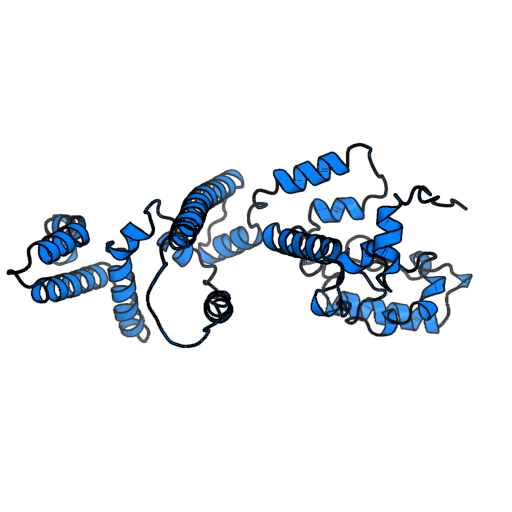O 1
ATOM 1271 N N . THR A 1 155 ? -4.613 14.753 13.534 1.00 68.88 155 THR A N 1
ATOM 1272 C CA . THR A 1 155 ? -4.182 14.759 14.941 1.00 68.88 155 THR A CA 1
ATOM 1273 C C . THR A 1 155 ? -4.067 16.161 15.542 1.00 68.88 155 THR A C 1
ATOM 1275 O O . THR A 1 155 ? -4.012 16.293 16.763 1.00 68.88 155 THR A O 1
ATOM 1278 N N . LYS A 1 156 ? -4.020 17.210 14.710 1.00 68.94 156 LYS A N 1
ATOM 1279 C CA . LYS A 1 156 ? -3.939 18.606 15.161 1.00 68.94 156 LYS A CA 1
ATOM 1280 C C . LYS A 1 156 ? -5.352 19.145 15.395 1.00 68.94 156 LYS A C 1
ATOM 1282 O O . LYS A 1 156 ? -6.208 19.025 14.530 1.00 68.94 156 LYS A O 1
ATOM 1287 N N . SER A 1 157 ? -5.585 19.728 16.570 1.00 57.78 157 SER A N 1
ATOM 1288 C CA . SER A 1 157 ? -6.897 20.227 17.014 1.00 57.78 157 SER A CA 1
ATOM 1289 C C . SER A 1 157 ? -7.404 21.447 16.241 1.00 57.78 157 SER A C 1
ATOM 1291 O O . SER A 1 157 ? -8.595 21.746 16.284 1.00 57.78 157 SER A O 1
ATOM 1293 N N . ASP A 1 158 ? -6.516 22.150 15.538 1.00 61.38 158 ASP A N 1
ATOM 1294 C CA . ASP A 1 158 ? -6.801 23.487 15.031 1.00 61.38 158 ASP A CA 1
ATOM 1295 C C . ASP A 1 158 ? -7.046 23.447 13.523 1.00 61.38 158 ASP A C 1
ATOM 1297 O O . ASP A 1 158 ? -6.107 23.514 12.726 1.00 61.38 158 ASP A O 1
ATOM 1301 N N . CYS A 1 159 ? -8.325 23.367 13.142 1.00 60.22 159 CYS A N 1
ATOM 1302 C CA . CYS A 1 159 ? -8.747 23.460 11.749 1.00 60.22 159 CYS A CA 1
ATOM 1303 C C . CYS A 1 159 ? -8.488 24.871 11.195 1.00 60.22 159 CYS A C 1
ATOM 1305 O O . CYS A 1 159 ? -9.221 25.817 11.489 1.00 60.22 159 CYS A O 1
ATOM 1307 N N . THR A 1 160 ? -7.442 25.039 10.385 1.00 69.06 160 THR A N 1
ATOM 1308 C CA . THR A 1 160 ? -7.132 26.336 9.751 1.00 69.06 160 THR A CA 1
ATOM 1309 C C . THR A 1 160 ? -7.923 26.543 8.445 1.00 69.06 160 THR A C 1
ATOM 1311 O O . THR A 1 160 ? -8.106 25.588 7.687 1.00 69.06 160 THR A O 1
ATOM 1314 N N . PRO A 1 161 ? -8.320 27.784 8.079 1.00 67.31 161 PRO A N 1
ATOM 1315 C CA . PRO A 1 161 ? -9.095 28.076 6.856 1.00 67.31 161 PRO A CA 1
ATOM 1316 C C . PRO A 1 161 ? -8.458 27.586 5.541 1.00 67.31 161 PRO A C 1
ATOM 1318 O O . PRO A 1 161 ? -9.121 27.490 4.511 1.00 67.31 161 PRO A O 1
ATOM 1321 N N . HIS A 1 162 ? -7.163 27.264 5.563 1.00 71.38 162 HIS A N 1
ATOM 1322 C CA . HIS A 1 162 ? -6.394 26.809 4.407 1.00 71.38 162 HIS A CA 1
ATOM 1323 C C . HIS A 1 162 ? -6.151 25.294 4.379 1.00 71.38 162 HIS A C 1
ATOM 1325 O O . HIS A 1 162 ? -5.329 24.829 3.594 1.00 71.38 162 HIS A O 1
ATOM 1331 N N . GLU A 1 163 ? -6.833 24.496 5.201 1.00 74.44 163 GLU A N 1
ATOM 1332 C CA . GLU A 1 163 ? -6.622 23.042 5.235 1.00 74.44 163 GLU A CA 1
ATOM 1333 C C . GLU A 1 163 ? -7.005 22.335 3.959 1.00 74.44 163 GLU A C 1
ATOM 1335 O O . GLU A 1 163 ? -6.254 21.487 3.494 1.00 74.44 163 GLU A O 1
ATOM 1340 N N . ILE A 1 164 ? -8.105 22.740 3.333 1.00 77.19 164 ILE A N 1
ATOM 1341 C CA . ILE A 1 164 ? -8.487 22.198 2.030 1.00 77.19 164 ILE A CA 1
ATOM 1342 C C . ILE A 1 164 ? -7.377 22.490 1.011 1.00 77.19 164 ILE A C 1
ATOM 1344 O O . ILE A 1 164 ? -6.969 21.595 0.278 1.00 77.19 164 ILE A O 1
ATOM 1348 N N . ALA A 1 165 ? -6.811 23.701 1.016 1.00 78.06 165 ALA A N 1
ATOM 1349 C CA . ALA A 1 165 ? -5.683 24.049 0.153 1.00 78.06 165 ALA A CA 1
ATOM 1350 C C . ALA A 1 165 ? -4.414 23.245 0.493 1.00 78.06 165 ALA A C 1
ATOM 1352 O O . ALA A 1 165 ? -3.702 22.832 -0.418 1.00 78.06 165 ALA A O 1
ATOM 1353 N N . LYS A 1 166 ? -4.148 22.963 1.778 1.00 77.12 166 LYS A N 1
ATOM 1354 C CA . LYS A 1 166 ? -3.061 22.067 2.211 1.00 77.12 166 LYS A CA 1
ATOM 1355 C C . LYS A 1 166 ? -3.293 20.635 1.735 1.00 77.12 166 LYS A C 1
ATOM 1357 O O . LYS A 1 166 ? -2.354 20.041 1.226 1.00 77.12 166 LYS A O 1
ATOM 1362 N N . ILE A 1 167 ? -4.515 20.106 1.821 1.00 78.31 167 ILE A N 1
ATOM 1363 C CA . ILE A 1 167 ? -4.876 18.777 1.307 1.00 78.31 167 ILE A CA 1
ATOM 1364 C C . ILE A 1 167 ? -4.695 18.743 -0.206 1.00 78.31 167 ILE A C 1
ATOM 1366 O O . ILE A 1 167 ? -4.044 17.836 -0.707 1.00 78.31 167 ILE A O 1
ATOM 1370 N N . TYR A 1 168 ? -5.187 19.743 -0.942 1.00 78.62 168 TYR A N 1
ATOM 1371 C CA . TYR A 1 168 ? -4.947 19.841 -2.384 1.00 78.62 168 TYR A CA 1
ATOM 1372 C C . TYR A 1 168 ? -3.455 19.912 -2.696 1.00 78.62 168 TYR A C 1
ATOM 1374 O O . TYR A 1 168 ? -2.992 19.202 -3.581 1.00 78.62 168 TYR A O 1
ATOM 1382 N N . LYS A 1 169 ? -2.681 20.696 -1.940 1.00 77.25 169 LYS A N 1
ATOM 1383 C CA . LYS A 1 169 ? -1.226 20.751 -2.079 1.00 77.25 169 LYS A CA 1
ATOM 1384 C C . LYS A 1 169 ? -0.587 19.399 -1.773 1.00 77.25 169 LYS A C 1
ATOM 1386 O O . LYS A 1 169 ? 0.282 18.997 -2.519 1.00 77.25 169 LYS A O 1
ATOM 1391 N N . ILE A 1 170 ? -1.030 18.659 -0.759 1.00 73.94 170 ILE A N 1
ATOM 1392 C CA . ILE A 1 170 ? -0.562 17.292 -0.487 1.00 73.94 170 ILE A CA 1
ATOM 1393 C C . ILE A 1 170 ? -0.943 16.376 -1.651 1.00 73.94 170 ILE A C 1
ATOM 1395 O O . ILE A 1 170 ? -0.096 15.672 -2.161 1.00 73.94 170 ILE A O 1
ATOM 1399 N N . LEU A 1 171 ? -2.167 16.414 -2.170 1.00 73.31 171 LEU A N 1
ATOM 1400 C CA . LEU A 1 171 ? -2.586 15.544 -3.275 1.00 73.31 171 LEU A CA 1
ATOM 1401 C C . LEU A 1 171 ? -1.856 15.854 -4.596 1.00 73.31 171 LEU A C 1
ATOM 1403 O O . LEU A 1 171 ? -1.540 14.932 -5.355 1.00 73.31 171 LEU A O 1
ATOM 1407 N N . ILE A 1 172 ? -1.574 17.134 -4.859 1.00 71.31 172 ILE A N 1
ATOM 1408 C CA . ILE A 1 172 ? -0.876 17.626 -6.056 1.00 71.31 172 ILE A CA 1
ATOM 1409 C C . ILE A 1 172 ? 0.646 17.444 -5.920 1.00 71.31 172 ILE A C 1
ATOM 1411 O O . ILE A 1 172 ? 1.277 16.928 -6.839 1.00 71.31 172 ILE A O 1
ATOM 1415 N N . CYS A 1 173 ? 1.227 17.835 -4.781 1.00 60.84 173 CYS A N 1
ATOM 1416 C CA . CYS A 1 173 ? 2.665 17.787 -4.489 1.00 60.84 173 CYS A CA 1
ATOM 1417 C C . CYS A 1 173 ? 3.138 16.448 -3.913 1.00 60.84 173 CYS A C 1
ATOM 1419 O O . CYS A 1 173 ? 4.337 16.196 -3.931 1.00 60.84 173 CYS A O 1
ATOM 1421 N N . CYS A 1 174 ? 2.252 15.534 -3.496 1.00 53.09 174 CYS A N 1
ATOM 1422 C CA . CYS A 1 174 ? 2.564 14.101 -3.408 1.00 53.09 174 CYS A CA 1
ATOM 1423 C C . CYS A 1 174 ? 2.684 13.536 -4.830 1.00 53.09 174 CYS A C 1
ATOM 1425 O O . CYS A 1 174 ? 2.027 12.570 -5.231 1.00 53.09 174 CYS A O 1
ATOM 1427 N N . THR A 1 175 ? 3.546 14.128 -5.644 1.00 48.25 175 THR A N 1
ATOM 1428 C CA . THR A 1 175 ? 4.355 13.382 -6.592 1.00 48.25 175 THR A CA 1
ATOM 1429 C C . THR A 1 175 ? 5.286 12.533 -5.748 1.00 48.25 175 THR A C 1
ATOM 1431 O O . THR A 1 175 ? 6.369 12.982 -5.428 1.00 48.25 175 THR A O 1
ATOM 1434 N N . ILE A 1 176 ? 4.781 11.377 -5.302 1.00 48.62 176 ILE A N 1
ATOM 1435 C CA . ILE A 1 176 ? 5.514 10.335 -4.583 1.00 48.62 176 ILE A CA 1
ATOM 1436 C C . ILE A 1 176 ? 6.533 10.916 -3.592 1.00 48.62 176 ILE A C 1
ATOM 1438 O O . ILE A 1 176 ? 7.691 11.128 -3.943 1.00 48.62 176 ILE A O 1
ATOM 1442 N N . THR A 1 177 ? 6.122 11.122 -2.337 1.00 44.69 177 THR A N 1
ATOM 1443 C CA . THR A 1 177 ? 7.087 11.329 -1.247 1.00 44.69 177 THR A CA 1
ATOM 1444 C C . THR A 1 177 ? 8.195 10.288 -1.401 1.00 44.69 177 THR A C 1
ATOM 1446 O O . THR A 1 177 ? 7.821 9.124 -1.573 1.00 44.69 177 THR A O 1
ATOM 1449 N N . PRO A 1 178 ? 9.489 10.662 -1.414 1.00 47.06 178 PRO A N 1
ATOM 1450 C CA . PRO A 1 178 ? 10.555 9.872 -2.018 1.00 47.06 178 PRO A CA 1
ATOM 1451 C C . PRO A 1 178 ? 10.762 8.583 -1.244 1.00 47.06 178 PRO A C 1
ATOM 1453 O O . PRO A 1 178 ? 11.640 8.525 -0.400 1.00 47.06 178 PRO A O 1
ATOM 1456 N N . MET A 1 179 ? 9.922 7.581 -1.496 1.00 53.50 179 MET A N 1
ATOM 1457 C CA . MET A 1 179 ? 10.154 6.168 -1.288 1.00 53.50 179 MET A CA 1
ATOM 1458 C C . MET A 1 179 ? 11.136 5.889 -0.132 1.00 53.50 179 MET A C 1
ATOM 1460 O O . MET A 1 179 ? 12.159 5.253 -0.333 1.00 53.50 179 MET A O 1
ATOM 1464 N N . SER A 1 180 ? 10.880 6.408 1.075 1.00 55.16 180 SER A N 1
ATOM 1465 C CA . SER A 1 180 ? 11.908 6.452 2.135 1.00 55.16 180 SER A CA 1
ATOM 1466 C C . SER A 1 180 ? 12.263 5.047 2.618 1.00 55.16 180 SER A C 1
ATOM 1468 O O . SER A 1 180 ? 13.393 4.768 3.011 1.00 55.16 180 SER A O 1
ATOM 1470 N N . ASN A 1 181 ? 11.303 4.130 2.492 1.00 54.78 181 ASN A N 1
ATOM 1471 C CA . ASN A 1 181 ? 11.508 2.699 2.665 1.00 54.78 181 ASN A CA 1
ATOM 1472 C C . ASN A 1 181 ? 12.386 2.096 1.552 1.00 54.78 181 ASN A C 1
ATOM 1474 O O . ASN A 1 181 ? 13.199 1.227 1.838 1.00 54.78 181 ASN A O 1
ATOM 1478 N N . PHE A 1 182 ? 12.284 2.577 0.310 1.00 62.25 182 PHE A N 1
ATOM 1479 C CA . PHE A 1 182 ? 13.138 2.124 -0.792 1.00 62.25 182 PHE 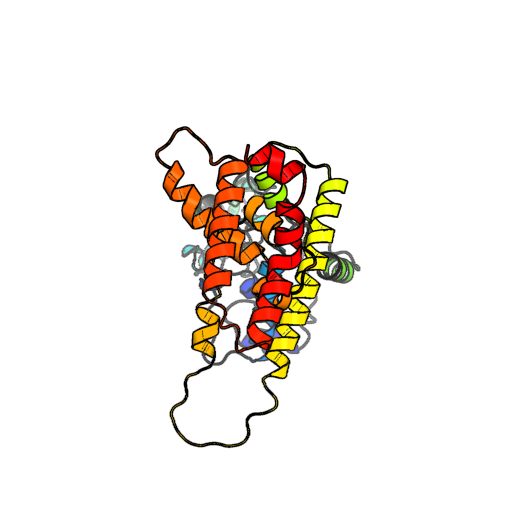A CA 1
ATOM 1480 C C . PHE A 1 182 ? 14.535 2.708 -0.687 1.00 62.25 182 PHE A C 1
ATOM 1482 O O . PHE A 1 182 ? 15.476 1.968 -0.924 1.00 62.25 182 PHE A O 1
ATOM 1489 N N . ARG A 1 183 ? 14.679 3.973 -0.263 1.00 73.81 183 ARG A N 1
ATOM 1490 C CA . ARG A 1 183 ? 15.986 4.556 0.058 1.00 73.81 183 ARG A CA 1
ATOM 1491 C C . ARG A 1 183 ? 16.691 3.659 1.052 1.00 73.81 183 ARG A C 1
ATOM 1493 O O . ARG A 1 183 ? 17.744 3.140 0.747 1.00 73.81 183 ARG A O 1
ATOM 1500 N N . ARG A 1 184 ? 16.041 3.348 2.171 1.00 67.38 184 ARG A N 1
ATOM 1501 C CA . ARG A 1 184 ? 16.611 2.482 3.210 1.00 67.38 184 ARG A CA 1
ATOM 1502 C C . ARG A 1 184 ? 16.948 1.074 2.712 1.00 67.38 184 ARG A C 1
ATOM 1504 O O . ARG A 1 184 ? 17.977 0.524 3.090 1.00 67.38 184 ARG A O 1
ATOM 1511 N N . ASN A 1 185 ? 16.095 0.484 1.873 1.00 65.12 185 ASN A N 1
ATOM 1512 C CA . ASN A 1 185 ? 16.355 -0.833 1.286 1.00 65.12 185 ASN A CA 1
ATOM 1513 C C . ASN A 1 185 ? 17.533 -0.792 0.309 1.00 65.12 185 ASN A C 1
ATOM 1515 O O . ASN A 1 185 ? 18.382 -1.674 0.345 1.00 65.12 185 ASN A O 1
ATOM 1519 N N . TRP A 1 186 ? 17.629 0.252 -0.508 1.00 72.81 186 TRP A N 1
ATOM 1520 C CA . TRP A 1 186 ? 18.723 0.455 -1.449 1.00 72.81 186 TRP A CA 1
ATOM 1521 C C . TRP A 1 186 ? 20.025 0.801 -0.747 1.00 72.81 186 TRP A C 1
ATOM 1523 O O . TRP A 1 186 ? 21.062 0.273 -1.118 1.00 72.81 186 TRP A O 1
ATOM 1533 N N . GLU A 1 187 ? 19.982 1.628 0.294 1.00 80.62 187 GLU A N 1
ATOM 1534 C CA . GLU A 1 187 ? 21.149 1.945 1.114 1.00 80.62 187 GLU A CA 1
ATOM 1535 C C . GLU A 1 187 ? 21.693 0.683 1.787 1.00 80.62 187 GLU A C 1
ATOM 1537 O O . GLU A 1 187 ? 22.904 0.492 1.885 1.00 80.62 187 GLU A O 1
ATOM 1542 N N . LYS A 1 188 ? 20.795 -0.226 2.183 1.00 75.44 188 LYS A N 1
ATOM 1543 C CA . LYS A 1 188 ? 21.148 -1.540 2.721 1.00 75.44 188 LYS A CA 1
ATOM 1544 C C . LYS A 1 188 ? 21.697 -2.496 1.655 1.00 75.44 188 LYS A C 1
ATOM 1546 O O . LYS A 1 188 ? 22.651 -3.209 1.942 1.00 75.44 188 LYS A O 1
ATOM 1551 N N . GLU A 1 189 ? 21.107 -2.540 0.460 1.00 70.56 189 GLU A N 1
ATOM 1552 C CA . GLU A 1 189 ? 21.544 -3.416 -0.643 1.00 70.56 189 GLU A CA 1
ATOM 1553 C C . GLU A 1 189 ? 22.870 -2.964 -1.267 1.00 70.56 189 GLU A C 1
ATOM 1555 O O . GLU A 1 189 ? 23.726 -3.790 -1.572 1.00 70.56 189 GLU A O 1
ATOM 1560 N N . LEU A 1 190 ? 23.044 -1.656 -1.448 1.00 72.19 190 LEU A N 1
ATOM 1561 C CA . LEU A 1 190 ? 24.203 -1.042 -2.097 1.00 72.19 190 LEU A CA 1
ATOM 1562 C C . LEU A 1 190 ? 25.301 -0.653 -1.101 1.00 72.19 190 LEU A C 1
ATOM 1564 O O . LEU A 1 190 ? 26.371 -0.222 -1.525 1.00 72.19 190 LEU A O 1
ATOM 1568 N N . LEU A 1 191 ? 25.041 -0.797 0.207 1.00 76.44 191 LEU A N 1
ATOM 1569 C CA . LEU A 1 191 ? 25.938 -0.396 1.298 1.00 76.44 191 LEU A CA 1
ATOM 1570 C C . LEU A 1 191 ? 26.416 1.060 1.157 1.00 76.44 191 LEU A C 1
ATOM 1572 O O . LEU A 1 191 ? 27.570 1.387 1.434 1.00 76.44 191 LEU A O 1
ATOM 1576 N N . HIS A 1 192 ? 25.519 1.935 0.707 1.00 75.25 192 HIS A N 1
ATOM 1577 C CA . HIS A 1 192 ? 25.802 3.330 0.390 1.00 75.25 192 HIS A CA 1
ATOM 1578 C C . HIS A 1 192 ? 24.675 4.213 0.909 1.00 75.25 192 HIS A C 1
ATOM 1580 O O . HIS A 1 192 ? 23.519 3.880 0.708 1.00 75.25 192 HIS A O 1
ATOM 1586 N N . THR A 1 193 ? 24.988 5.330 1.557 1.00 83.19 193 THR A N 1
ATOM 1587 C CA . THR A 1 193 ? 23.991 6.302 2.027 1.00 83.19 193 THR A CA 1
ATOM 1588 C C . THR A 1 193 ? 23.794 7.384 0.977 1.00 83.19 193 THR A C 1
ATOM 1590 O O . THR A 1 193 ? 24.770 8.039 0.618 1.00 83.19 193 THR A O 1
ATOM 1593 N N . PHE A 1 194 ? 22.561 7.611 0.532 1.00 78.56 194 PHE A N 1
ATOM 1594 C CA . PHE A 1 194 ? 22.265 8.698 -0.405 1.00 78.56 194 PHE A CA 1
ATOM 1595 C C . PHE A 1 194 ? 22.092 10.013 0.355 1.00 78.56 194 PHE A C 1
ATOM 1597 O O . PHE A 1 194 ? 21.633 9.990 1.499 1.00 78.56 194 PHE A O 1
ATOM 1604 N N . THR A 1 195 ? 22.393 11.162 -0.250 1.00 82.81 195 THR A N 1
ATOM 1605 C CA . THR A 1 195 ? 21.884 12.453 0.248 1.00 82.81 195 THR A CA 1
ATOM 1606 C C . THR A 1 195 ? 20.431 12.671 -0.179 1.00 82.81 195 THR A C 1
ATOM 1608 O O . THR A 1 195 ? 19.890 11.946 -1.020 1.00 82.81 195 THR A O 1
ATOM 1611 N N . ASP A 1 196 ? 19.765 13.662 0.417 1.00 72.88 196 ASP A N 1
ATOM 1612 C CA . ASP A 1 196 ? 18.392 14.007 0.037 1.00 72.88 196 ASP A CA 1
ATOM 1613 C C . ASP A 1 196 ? 18.326 14.475 -1.426 1.00 72.88 196 ASP A C 1
ATOM 1615 O O . ASP A 1 196 ? 17.427 14.060 -2.159 1.00 72.88 196 ASP A O 1
ATOM 1619 N N . GLU A 1 197 ? 19.323 15.240 -1.881 1.00 74.12 197 GLU A N 1
ATOM 1620 C CA . GLU A 1 197 ? 19.431 15.727 -3.259 1.00 74.12 197 GLU A CA 1
ATOM 1621 C C . GLU A 1 197 ? 19.702 14.591 -4.257 1.00 74.12 197 GLU A C 1
ATOM 1623 O O . GLU A 1 197 ? 19.110 14.546 -5.339 1.00 74.12 197 GLU A O 1
ATOM 1628 N N . GLU A 1 198 ? 20.578 13.645 -3.903 1.00 72.44 198 GLU A N 1
ATOM 1629 C CA . GLU A 1 198 ? 20.873 12.469 -4.730 1.00 72.44 198 GLU A CA 1
ATOM 1630 C C . GLU A 1 198 ? 19.646 11.571 -4.875 1.00 72.44 198 GLU A C 1
ATOM 1632 O O . GLU A 1 198 ? 19.311 11.123 -5.977 1.00 72.44 198 GLU A O 1
ATOM 1637 N N . TRP A 1 199 ? 18.940 11.339 -3.769 1.00 80.94 199 TRP A N 1
ATOM 1638 C CA . TRP A 1 199 ? 17.736 10.527 -3.771 1.00 80.94 199 TRP A CA 1
ATOM 1639 C C . TRP A 1 199 ? 16.609 11.189 -4.564 1.00 80.94 199 TRP A C 1
ATOM 1641 O O . TRP A 1 199 ? 15.947 10.532 -5.370 1.00 80.94 199 TRP A O 1
ATOM 1651 N N . GLU A 1 200 ? 16.422 12.500 -4.410 1.00 71.00 200 GLU A N 1
ATOM 1652 C CA . GLU A 1 200 ? 15.457 13.264 -5.198 1.00 71.00 200 GLU A CA 1
ATOM 1653 C C . GLU A 1 200 ? 15.775 13.199 -6.700 1.00 71.00 200 GLU A C 1
ATOM 1655 O O . GLU A 1 200 ? 14.864 13.021 -7.516 1.00 71.00 200 GLU A O 1
ATOM 1660 N N . LEU A 1 201 ? 17.054 13.248 -7.084 1.00 71.00 201 LEU A N 1
ATOM 1661 C CA . LEU A 1 201 ? 17.481 13.107 -8.476 1.00 71.00 201 LEU A CA 1
ATOM 1662 C C . LEU A 1 201 ? 17.174 11.709 -9.041 1.00 71.00 201 LEU A C 1
ATOM 1664 O O . LEU A 1 201 ? 16.637 11.602 -10.149 1.00 71.00 201 LEU A O 1
ATOM 1668 N N . ILE A 1 202 ? 17.485 10.645 -8.291 1.00 66.94 202 ILE A N 1
ATOM 1669 C CA . ILE A 1 202 ? 17.197 9.246 -8.664 1.00 66.94 202 ILE A CA 1
ATOM 1670 C C . ILE A 1 202 ? 15.689 9.055 -8.855 1.00 66.94 202 ILE A C 1
ATOM 1672 O O . ILE A 1 202 ? 15.234 8.550 -9.886 1.00 66.94 202 ILE A O 1
ATOM 1676 N N . VAL A 1 203 ? 14.903 9.527 -7.890 1.00 65.50 203 VAL A N 1
ATOM 1677 C CA . VAL A 1 203 ? 13.445 9.425 -7.893 1.00 65.50 203 VAL A CA 1
ATOM 1678 C C . VAL A 1 203 ? 12.840 10.224 -9.049 1.00 65.50 203 VAL A C 1
ATOM 1680 O O . VAL A 1 203 ? 12.009 9.699 -9.794 1.00 65.50 203 VAL A O 1
ATOM 1683 N N . THR A 1 204 ? 13.293 11.454 -9.281 1.00 58.34 204 THR A N 1
ATOM 1684 C CA . THR A 1 204 ? 12.799 12.302 -10.375 1.00 58.34 204 THR A CA 1
ATOM 1685 C C . THR A 1 204 ? 13.056 11.665 -11.740 1.00 58.34 204 THR A C 1
ATOM 1687 O O . THR A 1 204 ? 12.139 11.585 -12.562 1.00 58.34 204 THR A O 1
ATOM 1690 N N . LYS A 1 205 ? 14.265 11.131 -11.962 1.00 57.72 205 LYS A N 1
ATOM 1691 C CA . LYS A 1 205 ? 14.625 10.411 -13.195 1.00 57.72 205 LYS A CA 1
ATOM 1692 C C . LYS A 1 205 ? 13.831 9.111 -13.375 1.00 57.72 205 LYS A C 1
ATOM 1694 O O . LYS A 1 205 ? 13.452 8.760 -14.493 1.00 57.72 205 LYS A O 1
ATOM 1699 N N . SER A 1 206 ? 13.512 8.416 -12.284 1.00 56.16 206 SER A N 1
ATOM 1700 C CA . SER A 1 206 ? 12.680 7.207 -12.324 1.00 56.16 206 SER A CA 1
ATOM 1701 C C . SER A 1 206 ? 11.240 7.498 -12.769 1.00 56.16 206 SER A C 1
ATOM 1703 O O . SER A 1 206 ? 10.646 6.746 -13.553 1.00 56.16 206 SER A O 1
ATOM 1705 N N . TYR A 1 207 ? 10.680 8.627 -12.320 1.00 53.50 207 TYR A N 1
ATOM 1706 C CA . TYR A 1 207 ? 9.296 9.003 -12.596 1.00 53.50 207 TYR A CA 1
ATOM 1707 C C . TYR A 1 207 ? 9.084 9.582 -13.988 1.00 53.50 207 TYR A C 1
ATOM 1709 O O . TYR A 1 207 ? 8.025 9.357 -14.582 1.00 53.50 207 TYR A O 1
ATOM 1717 N N . THR A 1 208 ? 10.070 10.285 -14.543 1.00 51.03 208 THR A N 1
ATOM 1718 C CA . THR A 1 208 ? 10.033 10.725 -15.944 1.00 51.03 208 THR A CA 1
ATOM 1719 C C . THR A 1 208 ? 10.075 9.528 -16.898 1.00 51.03 208 THR A C 1
ATOM 1721 O O . THR A 1 208 ? 9.255 9.459 -17.817 1.00 51.03 208 THR A O 1
ATOM 1724 N N . SER A 1 209 ? 10.910 8.522 -16.616 1.00 46.72 209 SER A N 1
ATOM 1725 C CA . SER A 1 209 ? 11.003 7.287 -17.412 1.00 46.72 209 SER A CA 1
ATOM 1726 C C . SER A 1 209 ? 9.727 6.420 -17.344 1.00 46.72 209 SER A C 1
ATOM 1728 O O . SER A 1 209 ? 9.185 5.976 -18.367 1.00 46.72 209 SER A O 1
ATOM 1730 N N . THR A 1 210 ? 9.139 6.251 -16.152 1.00 45.91 210 THR A N 1
ATOM 1731 C CA . THR A 1 210 ? 7.892 5.477 -15.978 1.00 45.91 210 THR A CA 1
ATOM 1732 C C . THR A 1 210 ? 6.636 6.201 -16.474 1.00 45.91 210 THR A C 1
ATOM 1734 O O . THR A 1 210 ? 5.707 5.534 -16.937 1.00 45.91 210 THR A O 1
ATOM 1737 N N . ARG A 1 211 ? 6.574 7.543 -16.445 1.00 39.94 211 ARG A N 1
ATOM 1738 C CA . ARG A 1 211 ? 5.470 8.307 -17.067 1.00 39.94 211 ARG A CA 1
ATOM 1739 C C . ARG A 1 211 ? 5.465 8.176 -18.586 1.00 39.94 211 ARG A C 1
ATOM 1741 O O . ARG A 1 211 ? 4.389 7.956 -19.146 1.00 39.94 211 ARG A O 1
ATOM 1748 N N . CYS A 1 212 ? 6.622 8.238 -19.245 1.00 38.22 212 CYS A N 1
ATOM 1749 C CA . CYS A 1 212 ? 6.720 7.991 -20.687 1.00 38.22 212 CYS A CA 1
ATOM 1750 C C . CYS A 1 212 ? 6.276 6.563 -21.029 1.00 38.22 212 CYS A C 1
ATOM 1752 O O . CYS A 1 212 ? 5.429 6.367 -21.899 1.00 38.22 212 CYS A O 1
ATOM 1754 N N . SER A 1 213 ? 6.726 5.577 -20.253 1.00 35.56 213 SER A N 1
ATOM 1755 C CA . SER A 1 213 ? 6.355 4.169 -20.436 1.00 35.56 213 SER A CA 1
ATOM 1756 C C . SER A 1 213 ? 4.853 3.912 -20.225 1.00 35.56 213 SER A C 1
ATOM 1758 O O . SER A 1 213 ? 4.226 3.202 -21.009 1.00 35.56 213 SER A O 1
ATOM 1760 N N . ARG A 1 214 ? 4.231 4.531 -19.209 1.00 37.34 214 ARG A N 1
ATOM 1761 C CA . ARG A 1 214 ? 2.792 4.378 -18.907 1.00 37.34 214 ARG A CA 1
ATOM 1762 C C . ARG A 1 214 ? 1.875 5.109 -19.886 1.00 37.34 214 ARG A C 1
ATOM 1764 O O . ARG A 1 214 ? 0.832 4.566 -20.241 1.00 37.34 214 ARG A O 1
ATOM 1771 N N . THR A 1 215 ? 2.254 6.303 -20.339 1.00 39.81 215 THR A N 1
ATOM 1772 C CA . THR A 1 215 ? 1.466 7.060 -21.330 1.00 39.81 215 THR A CA 1
ATOM 1773 C C . THR A 1 215 ? 1.497 6.354 -22.688 1.00 39.81 215 THR A C 1
ATOM 1775 O O . THR A 1 215 ? 0.481 6.268 -23.371 1.00 39.81 215 THR A O 1
ATOM 1778 N N . VAL A 1 216 ? 2.635 5.748 -23.038 1.00 38.16 216 VAL A N 1
ATOM 1779 C CA . VAL A 1 216 ? 2.786 4.948 -24.259 1.00 38.16 216 VAL A CA 1
ATOM 1780 C C . VAL A 1 216 ? 2.040 3.615 -24.164 1.00 38.16 216 VAL A C 1
ATOM 1782 O O . VAL A 1 216 ? 1.347 3.268 -25.111 1.00 38.16 216 VAL A O 1
ATOM 1785 N N . LEU A 1 217 ? 2.074 2.901 -23.031 1.00 32.28 217 LEU A N 1
ATOM 1786 C CA . LEU A 1 217 ? 1.266 1.683 -22.853 1.00 32.28 217 LEU A CA 1
ATOM 1787 C C . LEU A 1 217 ? -0.240 1.988 -22.919 1.00 32.28 217 LEU A C 1
ATOM 1789 O O . LEU A 1 217 ? -0.971 1.279 -23.601 1.00 32.28 217 LEU A O 1
ATOM 1793 N N . SER A 1 218 ? -0.702 3.081 -22.304 1.00 37.34 218 SER A N 1
ATOM 1794 C CA . SER A 1 218 ? -2.098 3.527 -22.421 1.00 37.34 218 SER A CA 1
ATOM 1795 C C . SER A 1 218 ? -2.485 3.898 -23.857 1.00 37.34 218 SER A C 1
ATOM 1797 O O . SER A 1 218 ? -3.624 3.668 -24.252 1.00 37.34 218 SER A O 1
ATOM 1799 N N . ASN A 1 219 ? -1.561 4.458 -24.643 1.00 37.50 219 ASN A N 1
ATOM 1800 C CA . ASN A 1 219 ? -1.809 4.800 -26.043 1.00 37.50 219 ASN A CA 1
ATOM 1801 C C . ASN A 1 219 ? -1.767 3.572 -26.960 1.00 37.50 219 ASN A C 1
ATOM 1803 O O . ASN A 1 219 ? -2.572 3.507 -27.881 1.00 37.50 219 ASN A O 1
ATOM 1807 N N . ILE A 1 220 ? -0.899 2.590 -26.694 1.00 36.81 220 ILE A N 1
ATOM 1808 C CA . ILE A 1 220 ? -0.820 1.326 -27.445 1.00 36.81 220 ILE A CA 1
ATOM 1809 C C . ILE A 1 220 ? -2.086 0.489 -27.213 1.00 36.81 220 ILE A C 1
ATOM 1811 O O . ILE A 1 220 ? -2.722 0.073 -28.173 1.00 36.81 220 ILE A O 1
ATOM 1815 N N . TYR A 1 221 ? -2.527 0.328 -25.963 1.00 39.00 221 TYR A N 1
ATOM 1816 C CA . TYR A 1 221 ? -3.756 -0.421 -25.664 1.00 39.00 221 TYR A CA 1
ATOM 1817 C C . TYR A 1 221 ? -5.045 0.382 -25.914 1.00 39.00 221 TYR A C 1
ATOM 1819 O O . TYR A 1 221 ? -6.115 -0.197 -26.062 1.00 39.00 221 TYR A O 1
ATOM 1827 N N . GLY A 1 222 ? -4.963 1.713 -26.009 1.00 36.47 222 GLY A N 1
ATOM 1828 C CA . GLY A 1 222 ? -6.088 2.573 -26.390 1.00 36.47 222 GLY A CA 1
ATOM 1829 C C . GLY A 1 222 ? -6.316 2.683 -27.904 1.00 36.47 222 GLY A C 1
ATOM 1830 O O . GLY A 1 222 ? -7.406 3.073 -28.323 1.00 36.47 222 GLY A O 1
ATOM 1831 N N . THR A 1 223 ? -5.321 2.343 -28.735 1.00 36.00 223 THR A N 1
ATOM 1832 C CA . THR A 1 223 ? -5.433 2.422 -30.206 1.00 36.00 223 THR A CA 1
ATOM 1833 C C . THR A 1 223 ? -5.850 1.113 -30.876 1.00 36.00 223 THR A C 1
ATOM 1835 O O . THR A 1 223 ? -6.319 1.162 -32.009 1.00 36.00 223 THR A O 1
ATOM 1838 N N . GLU A 1 224 ? -5.824 -0.026 -30.178 1.00 38.19 224 GLU A N 1
ATOM 1839 C CA . GLU A 1 224 ? -6.363 -1.296 -30.702 1.00 38.19 224 GLU A CA 1
ATOM 1840 C C . GLU A 1 224 ? -7.887 -1.461 -30.494 1.00 38.19 224 GLU A C 1
ATOM 1842 O O . GLU A 1 224 ? -8.495 -2.367 -31.055 1.00 38.19 224 GLU A O 1
ATOM 1847 N N . GLY A 1 225 ? -8.550 -0.533 -29.788 1.00 35.94 225 GLY A N 1
ATOM 1848 C CA . GLY A 1 225 ? -10.012 -0.520 -29.597 1.00 35.94 225 GLY A CA 1
ATOM 1849 C C . GLY A 1 225 ? -10.828 0.147 -30.717 1.00 35.94 225 GLY A C 1
ATOM 1850 O O . GLY A 1 225 ? -12.051 0.236 -30.625 1.00 35.94 225 GLY A O 1
ATOM 1851 N N . ARG A 1 226 ? -10.189 0.645 -31.783 1.00 38.12 226 ARG A N 1
ATOM 1852 C CA . ARG A 1 226 ? -10.874 1.193 -32.967 1.00 38.12 226 ARG A CA 1
ATOM 1853 C C . ARG A 1 226 ? -10.303 0.570 -34.229 1.00 38.12 226 ARG A C 1
ATOM 1855 O O . ARG A 1 226 ? -9.509 1.214 -34.897 1.00 38.12 226 ARG A O 1
ATOM 1862 N N . ASN A 1 227 ? -10.663 -0.683 -34.501 1.00 37.69 227 ASN A N 1
ATOM 1863 C CA . ASN A 1 227 ? -10.835 -1.268 -35.842 1.00 37.69 227 ASN A CA 1
ATOM 1864 C C . ASN A 1 227 ? -11.010 -2.791 -35.724 1.00 37.69 227 ASN A C 1
ATOM 1866 O O . ASN A 1 227 ? -10.143 -3.554 -36.127 1.00 37.69 227 ASN A O 1
ATOM 1870 N N . PHE A 1 228 ? -12.148 -3.245 -35.198 1.00 32.16 228 PHE A N 1
ATOM 1871 C CA . PHE A 1 228 ? -12.630 -4.604 -35.457 1.00 32.16 228 PHE A CA 1
ATOM 1872 C C . PHE A 1 228 ? -14.142 -4.564 -35.655 1.00 32.16 228 PHE A C 1
ATOM 1874 O O . PHE A 1 228 ? -14.941 -4.817 -34.758 1.00 32.16 228 PHE A O 1
ATOM 1881 N N . SER A 1 229 ? -14.537 -4.199 -36.871 1.00 37.31 229 SER A N 1
ATOM 1882 C CA . SER A 1 229 ? -15.841 -4.556 -37.413 1.00 37.31 229 SER A CA 1
ATOM 1883 C C . SER A 1 229 ? -15.606 -5.641 -38.456 1.00 37.31 229 SER A C 1
ATOM 1885 O O . SER A 1 229 ? -14.859 -5.421 -39.405 1.00 37.31 229 SER A O 1
ATOM 1887 N N . ASN A 1 230 ? -16.296 -6.768 -38.271 1.00 36.31 230 ASN A N 1
ATOM 1888 C CA . ASN A 1 230 ? -16.479 -7.892 -39.197 1.00 36.31 230 ASN A CA 1
ATOM 1889 C C . ASN A 1 230 ? -15.418 -9.004 -39.150 1.00 36.31 230 ASN A C 1
ATOM 1891 O O . ASN A 1 230 ? -14.405 -8.939 -39.836 1.00 36.31 230 ASN A O 1
ATOM 1895 N N . LEU A 1 231 ? -15.727 -10.090 -38.431 1.00 32.12 231 LEU A N 1
ATOM 1896 C CA . LEU A 1 231 ? -15.973 -11.427 -39.005 1.00 32.12 231 LEU A CA 1
ATOM 1897 C C . LEU A 1 231 ? -16.361 -12.427 -37.895 1.00 32.12 231 LEU A C 1
ATOM 1899 O O . LEU A 1 231 ? -15.972 -12.293 -36.741 1.00 32.12 231 LEU A O 1
ATOM 1903 N N . HIS A 1 232 ? -17.232 -13.367 -38.256 1.00 37.78 232 HIS A N 1
ATOM 1904 C CA . HIS A 1 232 ? -18.053 -14.213 -37.388 1.00 37.78 232 HIS A CA 1
ATOM 1905 C C . HIS A 1 232 ? -17.319 -15.191 -36.451 1.00 37.78 232 HIS A C 1
ATOM 1907 O O . HIS A 1 232 ? -16.425 -15.912 -36.876 1.00 37.78 232 HIS A O 1
ATOM 1913 N N . GLY A 1 233 ? -17.904 -15.364 -35.255 1.00 37.47 233 GLY A N 1
ATOM 1914 C CA . GLY A 1 233 ? -18.250 -16.689 -34.720 1.00 37.47 233 GLY A CA 1
ATOM 1915 C C . GLY A 1 233 ? -17.365 -17.264 -33.610 1.00 37.47 233 GLY A C 1
ATOM 1916 O O . GLY A 1 233 ? -16.442 -18.013 -33.897 1.00 37.47 233 GLY A O 1
ATOM 1917 N N . GLY A 1 234 ? -17.750 -17.039 -32.344 1.00 32.78 234 GLY A N 1
ATOM 1918 C CA . GLY A 1 234 ? -17.383 -17.921 -31.224 1.00 32.78 234 GLY A CA 1
ATOM 1919 C C . GLY A 1 234 ? -17.138 -17.231 -29.876 1.00 32.78 234 GLY A C 1
ATOM 1920 O O . GLY A 1 234 ? -16.035 -16.763 -29.650 1.00 32.78 234 GLY A O 1
ATOM 1921 N N . GLY A 1 235 ? -18.150 -17.251 -28.991 1.00 36.84 235 GLY A N 1
ATOM 1922 C CA . GLY A 1 235 ? -18.064 -17.214 -27.512 1.00 36.84 235 GLY A CA 1
ATOM 1923 C C . GLY A 1 235 ? -17.446 -15.981 -26.810 1.00 36.84 235 GLY A C 1
ATOM 1924 O O . GLY A 1 235 ? -16.342 -15.571 -27.148 1.00 36.84 235 GLY A O 1
ATOM 1925 N N . PRO A 1 236 ? -18.079 -15.406 -25.764 1.00 34.41 236 PRO A N 1
ATOM 1926 C CA . PRO A 1 236 ? -17.499 -14.281 -25.037 1.00 34.41 236 PRO A CA 1
ATOM 1927 C C . PRO A 1 236 ? -16.402 -14.774 -24.082 1.00 34.41 236 PRO A C 1
ATOM 1929 O O . PRO A 1 236 ? -16.687 -15.333 -23.025 1.00 34.41 236 PRO A O 1
ATOM 1932 N N . ILE A 1 237 ? -15.139 -14.540 -24.437 1.00 36.78 237 ILE A N 1
ATOM 1933 C CA . ILE A 1 237 ? -14.046 -14.496 -23.462 1.00 36.78 237 ILE A CA 1
ATOM 1934 C C . ILE A 1 237 ? -14.056 -13.076 -22.893 1.00 36.78 237 ILE A C 1
ATOM 1936 O O . ILE A 1 237 ? -13.746 -12.116 -23.591 1.00 36.78 237 ILE A O 1
ATOM 1940 N N . THR A 1 238 ? -14.481 -12.927 -21.642 1.00 35.69 238 THR A N 1
ATOM 1941 C CA . THR A 1 238 ? -14.482 -11.643 -20.933 1.00 35.69 238 THR A CA 1
ATOM 1942 C C . THR A 1 238 ? -13.047 -11.145 -20.730 1.00 35.69 238 THR A C 1
ATOM 1944 O O . THR A 1 238 ? -12.236 -11.840 -20.111 1.00 35.69 238 THR A O 1
ATOM 1947 N N . GLU A 1 239 ? -12.755 -9.928 -21.203 1.00 33.91 239 GLU A N 1
ATOM 1948 C CA . GLU A 1 239 ? -11.482 -9.190 -21.050 1.00 33.91 239 GLU A CA 1
ATOM 1949 C C . GLU A 1 239 ? -10.974 -9.096 -19.595 1.00 33.91 239 GLU A C 1
ATOM 1951 O O . GLU A 1 239 ? -9.781 -8.896 -19.356 1.00 33.91 239 GLU A O 1
ATOM 1956 N N . ASP A 1 240 ? -11.841 -9.331 -18.609 1.00 33.56 240 ASP A N 1
ATOM 1957 C CA . ASP A 1 240 ? -11.493 -9.327 -17.185 1.00 33.56 240 ASP A CA 1
ATOM 1958 C C . ASP A 1 240 ? -10.552 -10.473 -16.762 1.00 33.56 240 ASP A C 1
ATOM 1960 O O . ASP A 1 240 ? -9.880 -10.375 -15.732 1.00 33.56 240 ASP A O 1
ATOM 1964 N N . SER A 1 241 ? -10.428 -11.544 -17.557 1.00 30.86 241 SER A N 1
ATOM 1965 C CA . SER A 1 241 ? -9.596 -12.706 -17.201 1.00 30.86 241 SER A CA 1
ATOM 1966 C C . SER A 1 241 ? -8.092 -12.485 -17.404 1.00 30.86 241 SER A C 1
ATOM 1968 O O . SER A 1 241 ? -7.291 -13.117 -16.715 1.00 30.86 241 SER A O 1
ATOM 1970 N N . VAL A 1 242 ? -7.677 -11.624 -18.338 1.00 29.47 242 VAL A N 1
ATOM 1971 C CA . VAL A 1 242 ? -6.248 -11.451 -18.678 1.00 29.47 242 VAL A CA 1
ATOM 1972 C C . VAL A 1 242 ? -5.607 -10.352 -17.823 1.00 29.47 242 VAL A C 1
ATOM 1974 O O . VAL A 1 242 ? -4.444 -10.454 -17.431 1.00 29.47 242 VAL A O 1
ATOM 1977 N N . CYS A 1 243 ? -6.386 -9.344 -17.421 1.00 29.91 243 CYS A N 1
ATOM 1978 C CA . CYS A 1 243 ? -5.911 -8.240 -16.582 1.00 29.91 243 CYS A CA 1
ATOM 1979 C C . CYS A 1 243 ? -5.722 -8.604 -15.100 1.00 29.91 243 CYS A C 1
ATOM 1981 O O . CYS A 1 243 ? -4.965 -7.923 -14.403 1.00 29.91 243 CYS A O 1
ATOM 1983 N N . HIS A 1 244 ? -6.362 -9.669 -14.606 1.00 30.16 244 HIS A N 1
ATOM 1984 C CA . HIS A 1 244 ? -6.144 -10.144 -13.237 1.00 30.16 244 HIS A CA 1
ATOM 1985 C C . HIS A 1 244 ? -4.835 -10.933 -13.077 1.00 30.16 244 HIS A C 1
ATOM 1987 O O . HIS A 1 244 ? -4.178 -10.798 -12.051 1.00 30.16 244 HIS A O 1
ATOM 1993 N N . SER A 1 245 ? -4.387 -11.652 -14.112 1.00 30.44 245 SER A N 1
ATOM 1994 C CA . SER A 1 245 ? -3.160 -12.468 -14.074 1.00 30.44 245 SER A CA 1
ATOM 1995 C C . SER A 1 245 ? -1.854 -11.657 -14.080 1.00 30.44 245 SER A C 1
ATOM 1997 O O . SER A 1 245 ? -0.811 -12.194 -13.715 1.00 30.44 245 SER A O 1
ATOM 1999 N N . LEU A 1 246 ? -1.880 -10.384 -14.489 1.00 27.70 246 LEU A N 1
ATOM 2000 C CA . LEU A 1 246 ? -0.686 -9.525 -14.557 1.00 27.70 246 LEU A CA 1
ATOM 2001 C C . LEU A 1 246 ? -0.480 -8.647 -13.313 1.00 27.70 246 LEU A C 1
ATOM 2003 O O . LEU A 1 246 ? 0.545 -7.975 -13.214 1.00 27.70 246 LEU A O 1
ATOM 2007 N N . ARG A 1 247 ? -1.425 -8.636 -12.362 1.00 32.28 247 ARG A N 1
ATOM 2008 C CA . ARG A 1 247 ? -1.295 -7.864 -11.112 1.00 32.28 247 ARG A CA 1
ATOM 2009 C C . ARG A 1 247 ? -0.494 -8.579 -10.021 1.00 32.28 247 ARG A C 1
ATOM 2011 O O . ARG A 1 247 ? -0.081 -7.912 -9.080 1.00 32.28 247 ARG A O 1
ATOM 2018 N N . ASP A 1 248 ? -0.220 -9.871 -10.197 1.00 30.16 248 ASP A N 1
ATOM 2019 C CA . ASP A 1 248 ? 0.468 -10.710 -9.207 1.00 30.16 248 ASP A CA 1
ATOM 2020 C C . ASP A 1 248 ? 1.939 -10.993 -9.548 1.00 30.16 248 ASP A C 1
ATOM 2022 O O . ASP A 1 248 ? 2.614 -11.744 -8.846 1.00 30.16 248 ASP A O 1
ATOM 2026 N N . LEU A 1 249 ? 2.489 -10.357 -10.589 1.00 31.50 249 LEU A N 1
ATOM 2027 C CA . LEU A 1 249 ? 3.940 -10.273 -10.726 1.00 31.50 249 LEU A CA 1
ATOM 2028 C C . LEU A 1 249 ? 4.432 -9.242 -9.710 1.00 31.50 249 LEU A C 1
ATOM 2030 O O . LEU A 1 249 ? 4.569 -8.060 -10.024 1.00 31.50 249 LEU A O 1
ATOM 2034 N N . THR A 1 250 ? 4.675 -9.692 -8.477 1.00 37.22 250 THR A N 1
ATOM 2035 C CA . THR A 1 250 ? 5.539 -8.998 -7.520 1.00 37.22 250 THR A CA 1
ATOM 2036 C C . THR A 1 250 ? 6.912 -8.879 -8.161 1.00 37.22 250 THR A C 1
ATOM 2038 O O . THR A 1 250 ? 7.760 -9.763 -8.049 1.00 37.22 250 THR A O 1
ATOM 2041 N N . ILE A 1 251 ? 7.083 -7.811 -8.931 1.00 41.62 251 ILE A N 1
ATOM 2042 C CA . ILE A 1 251 ? 8.370 -7.379 -9.432 1.00 41.62 251 ILE A CA 1
ATOM 2043 C C . ILE A 1 251 ? 9.261 -7.196 -8.196 1.00 41.62 251 ILE A C 1
ATOM 2045 O O . ILE A 1 251 ? 8.872 -6.448 -7.301 1.00 41.62 251 ILE A O 1
ATOM 2049 N N . PRO A 1 252 ? 10.394 -7.906 -8.084 1.00 38.91 252 PRO A N 1
ATOM 2050 C CA . PRO A 1 252 ? 11.272 -7.744 -6.939 1.00 38.91 252 PRO A CA 1
ATOM 2051 C C . PRO A 1 252 ? 11.815 -6.311 -6.915 1.00 38.91 252 PRO A C 1
ATOM 2053 O O . PRO A 1 252 ? 12.447 -5.865 -7.873 1.00 38.91 252 PRO A O 1
ATOM 2056 N N . ASP A 1 253 ? 11.553 -5.608 -5.812 1.00 52.75 253 ASP A N 1
ATOM 2057 C CA . ASP A 1 253 ? 11.952 -4.220 -5.549 1.00 52.75 253 ASP A CA 1
ATOM 2058 C C . ASP A 1 253 ? 13.456 -4.111 -5.227 1.00 52.75 253 ASP A C 1
ATOM 2060 O O . ASP A 1 253 ? 13.846 -3.573 -4.191 1.00 52.75 253 ASP A O 1
ATOM 2064 N N . SER A 1 254 ? 14.308 -4.654 -6.099 1.00 45.75 254 SER A N 1
ATOM 2065 C CA . SER A 1 254 ? 15.761 -4.653 -5.931 1.00 45.75 254 SER A CA 1
ATOM 2066 C C . SER A 1 254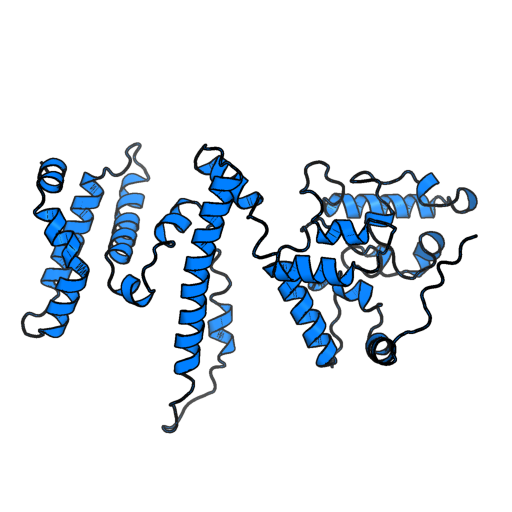 ? 16.428 -3.624 -6.843 1.00 45.75 254 SER A C 1
ATOM 2068 O O . SER A 1 254 ? 16.005 -3.406 -7.987 1.00 45.75 254 SER A O 1
ATOM 2070 N N . ALA A 1 255 ? 17.500 -2.991 -6.358 1.00 45.50 255 ALA A N 1
ATOM 2071 C CA . ALA A 1 255 ? 18.273 -2.034 -7.154 1.00 45.50 255 ALA A CA 1
ATOM 2072 C C . ALA A 1 255 ? 18.737 -2.613 -8.517 1.00 45.50 255 ALA A C 1
ATOM 2074 O O . ALA A 1 255 ? 18.616 -1.917 -9.530 1.00 45.50 255 ALA A O 1
ATOM 2075 N N . PRO A 1 256 ? 19.167 -3.892 -8.622 1.00 46.06 256 PRO A N 1
ATOM 2076 C CA . PRO A 1 256 ? 19.515 -4.505 -9.905 1.00 46.06 256 PRO A CA 1
ATOM 2077 C C . PRO A 1 256 ? 18.355 -4.554 -10.906 1.00 46.06 256 PRO A C 1
ATOM 2079 O O . PRO A 1 256 ? 18.553 -4.265 -12.086 1.00 46.06 256 PRO A O 1
ATOM 2082 N N . PHE A 1 257 ? 17.139 -4.885 -10.454 1.00 48.97 257 PHE A N 1
ATOM 2083 C CA . PHE A 1 257 ? 15.958 -4.914 -11.321 1.00 48.97 257 PHE A CA 1
ATOM 2084 C C . PHE A 1 257 ? 15.624 -3.511 -11.845 1.00 48.97 257 PHE A C 1
ATOM 2086 O O . PHE A 1 257 ? 15.312 -3.336 -13.023 1.00 48.97 257 PHE A O 1
ATOM 2093 N N . PHE A 1 258 ? 15.749 -2.497 -10.986 1.00 50.84 258 PHE A N 1
ATOM 2094 C CA . PHE A 1 258 ? 15.547 -1.102 -11.360 1.00 50.84 258 PHE A CA 1
ATOM 2095 C C . PHE A 1 258 ? 16.553 -0.629 -12.419 1.00 50.84 258 PHE A C 1
ATOM 2097 O O . PHE A 1 258 ? 16.147 -0.061 -13.433 1.00 50.84 258 PHE A O 1
ATOM 2104 N N . PHE A 1 259 ? 17.851 -0.890 -12.229 1.00 48.91 259 PHE A N 1
ATOM 2105 C CA . PHE A 1 259 ? 18.889 -0.478 -13.183 1.00 48.91 259 PHE A CA 1
ATOM 2106 C C . PHE A 1 259 ? 18.770 -1.181 -14.544 1.00 48.91 259 PHE A C 1
ATOM 2108 O O . PHE A 1 259 ? 19.105 -0.590 -15.567 1.00 48.91 259 PHE A O 1
ATOM 2115 N N . LEU A 1 260 ? 18.242 -2.408 -14.579 1.00 47.44 260 LEU A N 1
ATOM 2116 C CA . LEU A 1 260 ? 17.995 -3.160 -15.816 1.00 47.44 260 LEU A CA 1
ATOM 2117 C C . LEU A 1 260 ? 16.783 -2.664 -16.629 1.00 47.44 260 LEU A C 1
ATOM 2119 O O . LEU A 1 260 ? 16.667 -3.014 -17.806 1.00 47.44 260 LEU A O 1
ATOM 2123 N N . HIS A 1 261 ? 15.883 -1.887 -16.015 1.00 43.56 261 HIS A N 1
ATOM 2124 C CA . HIS A 1 261 ? 14.615 -1.460 -16.621 1.00 43.56 261 HIS A CA 1
ATOM 2125 C C . HIS A 1 261 ? 14.402 0.064 -16.688 1.00 43.56 261 HIS A C 1
ATOM 2127 O O . HIS A 1 261 ? 13.495 0.519 -17.388 1.00 43.56 261 HIS A O 1
ATOM 2133 N N . CYS A 1 262 ? 15.217 0.867 -15.997 1.00 43.19 262 CYS A N 1
ATOM 2134 C CA . CYS A 1 262 ? 15.219 2.333 -16.080 1.00 43.19 262 CYS A CA 1
ATOM 2135 C C . CYS A 1 262 ? 16.235 2.860 -17.104 1.00 43.19 262 CYS A C 1
ATOM 2137 O O . CYS A 1 262 ? 17.122 3.649 -16.792 1.00 43.19 262 CYS A O 1
ATOM 2139 N N . ASN A 1 263 ? 16.071 2.465 -18.357 1.00 45.12 263 ASN A N 1
ATOM 2140 C CA . ASN A 1 263 ? 16.756 3.032 -19.512 1.00 45.12 263 ASN A CA 1
ATOM 2141 C C . ASN A 1 263 ? 15.709 3.722 -20.392 1.00 45.12 263 ASN A C 1
ATOM 2143 O O . ASN A 1 263 ? 14.605 3.207 -20.558 1.00 45.12 263 ASN A O 1
ATOM 2147 N N . GLU A 1 264 ? 16.048 4.883 -20.962 1.00 45.03 264 GLU A N 1
ATOM 2148 C CA . GLU A 1 264 ? 15.169 5.744 -21.783 1.00 45.03 264 GLU A CA 1
ATOM 2149 C C . GLU A 1 264 ? 14.688 5.092 -23.101 1.00 45.03 264 GLU A C 1
ATOM 2151 O O . GLU A 1 264 ? 14.177 5.763 -23.997 1.00 45.03 264 GLU A O 1
ATOM 2156 N N . MET A 1 265 ? 14.842 3.776 -23.248 1.00 42.31 265 MET A N 1
ATOM 2157 C CA . MET A 1 265 ? 14.479 3.050 -24.454 1.00 42.31 265 MET A CA 1
ATOM 2158 C C . MET A 1 265 ? 12.982 2.693 -24.458 1.00 42.31 265 MET A C 1
ATOM 2160 O O . MET A 1 265 ? 12.476 2.098 -23.506 1.00 42.31 265 MET A O 1
ATOM 2164 N N . PRO A 1 266 ? 12.239 2.996 -25.535 1.00 50.47 266 PRO A N 1
ATOM 2165 C CA . PRO A 1 266 ? 10.862 2.549 -25.712 1.00 50.47 266 PRO A CA 1
ATOM 2166 C C . PRO A 1 266 ? 10.711 1.017 -25.583 1.00 50.47 266 PRO A C 1
ATOM 2168 O O . PRO A 1 266 ? 11.565 0.279 -26.077 1.00 50.47 266 PRO A O 1
ATOM 2171 N N . PRO A 1 267 ? 9.590 0.486 -25.053 1.00 47.09 267 PRO A N 1
ATOM 2172 C CA . PRO A 1 267 ? 9.323 -0.962 -24.967 1.00 47.09 267 PRO A CA 1
ATOM 2173 C C . PRO A 1 267 ? 9.447 -1.722 -26.302 1.00 47.09 267 PRO A C 1
ATOM 2175 O O . PRO A 1 267 ? 9.823 -2.894 -26.334 1.00 47.09 267 PRO A O 1
ATOM 2178 N N . ALA A 1 268 ? 9.170 -1.052 -27.425 1.00 54.06 268 ALA A N 1
ATOM 2179 C CA . ALA A 1 268 ? 9.367 -1.606 -28.765 1.00 54.06 268 ALA A CA 1
ATOM 2180 C C . ALA A 1 268 ? 10.852 -1.828 -29.107 1.00 54.06 268 ALA A C 1
ATOM 2182 O O . ALA A 1 268 ? 11.178 -2.768 -29.831 1.00 54.06 268 ALA A O 1
ATOM 2183 N N . GLN A 1 269 ? 11.751 -1.009 -28.554 1.00 50.91 269 GLN A N 1
ATOM 2184 C CA . GLN A 1 269 ? 13.193 -1.206 -28.671 1.00 50.91 269 GLN A CA 1
ATOM 2185 C C . GLN A 1 269 ? 13.671 -2.349 -27.774 1.00 50.91 269 GLN A C 1
ATOM 2187 O O . GLN A 1 269 ? 14.532 -3.093 -28.213 1.00 50.91 269 GLN A O 1
ATOM 2192 N N . TYR A 1 270 ? 13.062 -2.599 -26.606 1.00 53.84 270 TYR A N 1
ATOM 2193 C CA . TYR A 1 270 ? 13.417 -3.754 -25.760 1.00 53.84 270 TYR A CA 1
ATOM 2194 C C . TYR A 1 270 ? 13.219 -5.109 -26.448 1.00 53.84 270 TYR A C 1
ATOM 2196 O O . TYR A 1 270 ? 14.050 -6.001 -26.279 1.00 53.84 270 TYR A O 1
ATOM 2204 N N . LYS A 1 271 ? 12.157 -5.268 -27.254 1.00 53.34 271 LYS A N 1
ATOM 2205 C CA . LYS A 1 271 ? 11.938 -6.492 -28.053 1.00 53.34 271 LYS A CA 1
ATOM 2206 C C . LYS A 1 271 ? 13.053 -6.737 -29.078 1.00 53.34 271 LYS A C 1
ATOM 2208 O O . LYS A 1 271 ? 13.304 -7.886 -29.424 1.00 53.34 271 LYS A O 1
ATOM 2213 N N . ASN A 1 272 ? 13.720 -5.673 -29.525 1.00 56.66 272 ASN A N 1
ATOM 2214 C CA . ASN A 1 272 ? 14.819 -5.720 -30.489 1.00 56.66 272 ASN A CA 1
ATOM 2215 C C . ASN A 1 272 ? 16.185 -5.405 -29.850 1.00 56.66 272 ASN A C 1
ATOM 2217 O O . ASN A 1 272 ? 17.168 -5.289 -30.571 1.00 56.66 272 ASN A O 1
ATOM 2221 N N . ALA A 1 273 ? 16.262 -5.259 -28.524 1.00 66.62 273 ALA A N 1
ATOM 2222 C CA . ALA A 1 273 ? 17.485 -4.896 -27.819 1.00 66.62 273 ALA A CA 1
ATOM 2223 C C . ALA A 1 273 ? 18.207 -6.139 -27.297 1.00 66.62 273 ALA A C 1
ATOM 2225 O O . ALA A 1 273 ? 17.590 -7.131 -26.888 1.00 66.62 273 ALA A O 1
ATOM 2226 N N . LEU A 1 274 ? 19.532 -6.016 -27.201 1.00 78.69 274 LEU A N 1
ATOM 2227 C CA . LEU A 1 274 ? 20.434 -6.973 -26.557 1.00 78.69 274 LEU A CA 1
ATOM 2228 C C . LEU A 1 274 ? 20.048 -7.316 -25.111 1.00 78.69 274 LEU A C 1
ATOM 2230 O O . LEU A 1 274 ? 20.449 -8.359 -24.613 1.00 78.69 274 LEU A O 1
ATOM 2234 N N . ILE A 1 275 ? 19.236 -6.496 -24.441 1.00 78.25 275 ILE A N 1
ATOM 2235 C CA . ILE A 1 275 ? 18.802 -6.717 -23.053 1.00 78.25 275 ILE A CA 1
ATOM 2236 C C . ILE A 1 275 ? 18.087 -8.064 -22.894 1.00 78.25 275 ILE A C 1
ATOM 2238 O O . ILE A 1 275 ? 18.375 -8.809 -21.961 1.00 78.25 275 ILE A O 1
ATOM 2242 N N . SER A 1 276 ? 17.195 -8.418 -23.823 1.00 79.50 276 SER A N 1
ATOM 2243 C CA . SER A 1 276 ? 16.510 -9.721 -23.794 1.00 79.50 276 SER A CA 1
ATOM 2244 C C . SER A 1 276 ? 17.496 -10.895 -23.908 1.00 79.50 276 SER A C 1
ATOM 2246 O O . SER A 1 276 ? 17.363 -11.907 -23.212 1.00 79.50 276 SER A O 1
ATOM 2248 N N . THR A 1 277 ? 18.539 -10.725 -24.724 1.00 86.88 277 THR A N 1
ATOM 2249 C CA . THR A 1 277 ? 19.656 -11.664 -24.837 1.00 86.88 277 THR A CA 1
ATOM 2250 C C . THR A 1 277 ? 20.448 -11.727 -23.530 1.00 86.88 277 THR A C 1
ATOM 2252 O O . THR A 1 277 ? 20.687 -12.821 -23.033 1.00 86.88 277 THR A O 1
ATOM 2255 N N . LEU A 1 278 ? 20.789 -10.593 -22.913 1.00 87.69 278 LEU A N 1
ATOM 2256 C CA . LEU A 1 278 ? 21.536 -10.541 -21.649 1.00 87.69 278 LEU A CA 1
ATOM 2257 C C . LEU A 1 278 ? 20.788 -11.225 -20.498 1.00 87.69 278 LEU A C 1
ATOM 2259 O O . LEU A 1 278 ? 21.397 -11.951 -19.718 1.00 87.69 278 LEU A O 1
ATOM 2263 N N . VAL A 1 279 ? 19.462 -11.084 -20.432 1.00 84.25 279 VAL A N 1
ATOM 2264 C CA . VAL A 1 279 ? 18.632 -11.835 -19.474 1.00 84.25 279 VAL A CA 1
ATOM 2265 C C . VAL A 1 279 ? 18.704 -13.341 -19.743 1.00 84.25 279 VAL A C 1
ATOM 2267 O O . VAL A 1 279 ? 18.749 -14.138 -18.808 1.00 84.25 279 VAL A O 1
ATOM 2270 N N . THR A 1 280 ? 18.741 -13.753 -21.011 1.00 86.19 280 THR A N 1
ATOM 2271 C CA . THR A 1 280 ? 18.902 -15.167 -21.386 1.00 86.19 280 THR A CA 1
ATOM 2272 C C . THR A 1 280 ? 20.286 -15.691 -20.997 1.00 86.19 280 THR A C 1
ATOM 2274 O O . THR A 1 280 ? 20.392 -16.787 -20.450 1.00 86.19 280 THR A O 1
ATOM 2277 N N . VAL A 1 281 ? 21.335 -14.887 -21.190 1.00 92.31 281 VAL A N 1
ATOM 2278 C CA . VAL A 1 281 ? 22.695 -15.197 -20.728 1.00 92.31 281 VAL A CA 1
ATOM 2279 C C . VAL A 1 281 ? 22.734 -15.345 -19.209 1.00 92.31 281 VAL A C 1
ATOM 2281 O O . VAL A 1 281 ? 23.240 -16.350 -18.719 1.00 92.31 281 VAL A O 1
ATOM 2284 N N . ALA A 1 282 ? 22.119 -14.420 -18.467 1.00 89.19 282 ALA A N 1
ATOM 2285 C CA . ALA A 1 282 ? 22.031 -14.480 -17.010 1.00 89.19 282 ALA A CA 1
ATOM 2286 C C . ALA A 1 282 ? 21.372 -15.781 -16.535 1.00 89.19 282 ALA A C 1
ATOM 2288 O O . ALA A 1 282 ? 21.915 -16.486 -15.689 1.00 89.19 282 ALA A O 1
ATOM 2289 N N . LYS A 1 283 ? 20.233 -16.140 -17.140 1.00 84.31 283 LYS A N 1
ATOM 2290 C CA . LYS A 1 283 ? 19.517 -17.391 -16.851 1.00 84.31 283 LYS A CA 1
ATOM 2291 C C . LYS A 1 283 ? 20.333 -18.642 -17.171 1.00 84.31 283 LYS A C 1
ATOM 2293 O O . LYS A 1 283 ? 20.048 -19.684 -16.597 1.00 84.31 283 LYS A O 1
ATOM 2298 N N . SER A 1 284 ? 21.313 -18.559 -18.070 1.00 91.25 284 SER A N 1
ATOM 2299 C CA . SER A 1 284 ? 22.202 -19.677 -18.385 1.00 91.25 284 SER A CA 1
ATOM 2300 C C . SER A 1 284 ? 23.422 -19.739 -17.470 1.00 91.25 284 SER A C 1
ATOM 2302 O O . SER A 1 284 ? 23.832 -20.837 -17.107 1.00 91.25 284 SER A O 1
ATOM 2304 N N . LEU A 1 285 ? 24.028 -18.598 -17.135 1.00 88.75 285 LEU A N 1
ATOM 2305 C CA . LEU A 1 285 ? 25.270 -18.556 -16.362 1.00 88.75 285 LEU A CA 1
ATOM 2306 C C . LEU A 1 285 ? 25.015 -18.661 -14.861 1.00 88.75 285 LEU A C 1
ATOM 2308 O O . LEU A 1 285 ? 25.729 -19.387 -14.183 1.00 88.75 285 LEU A O 1
ATOM 2312 N N . ILE A 1 286 ? 23.983 -18.005 -14.327 1.00 87.69 286 ILE A N 1
ATOM 2313 C CA . ILE A 1 286 ? 23.722 -18.023 -12.880 1.00 87.69 286 ILE A CA 1
ATOM 2314 C C . ILE A 1 286 ? 23.542 -19.459 -12.363 1.00 87.69 286 ILE A C 1
ATOM 2316 O O . ILE A 1 286 ? 24.250 -19.820 -11.427 1.00 87.69 286 ILE A O 1
ATOM 2320 N N . PRO A 1 287 ? 22.708 -20.325 -12.976 1.00 88.38 287 PRO A N 1
ATOM 2321 C CA . PRO A 1 287 ? 22.581 -21.709 -12.522 1.00 88.38 287 PRO A CA 1
ATOM 2322 C C . PRO A 1 287 ? 23.835 -22.552 -12.760 1.00 88.38 287 PRO A C 1
ATOM 2324 O O . PRO A 1 287 ? 24.008 -23.561 -12.098 1.00 88.38 287 PRO A O 1
ATOM 2327 N N . LEU A 1 288 ? 24.712 -22.181 -13.695 1.00 88.06 288 LEU A N 1
ATOM 2328 C CA . LEU A 1 288 ? 25.958 -22.918 -13.921 1.00 88.06 288 LEU A CA 1
ATOM 2329 C C . LEU A 1 288 ? 26.979 -22.654 -12.805 1.00 88.06 288 LEU A C 1
ATOM 2331 O O . LEU A 1 288 ? 27.768 -23.529 -12.463 1.00 88.06 288 LEU A O 1
ATOM 2335 N N . PHE A 1 289 ? 26.944 -21.454 -12.227 1.00 89.81 289 PHE A N 1
ATOM 2336 C CA . PHE A 1 289 ? 27.876 -21.017 -11.191 1.00 89.81 289 PHE A CA 1
ATOM 2337 C C . PHE A 1 289 ? 27.273 -21.048 -9.775 1.00 89.81 289 PHE A C 1
ATOM 2339 O O . PHE A 1 289 ? 27.994 -20.791 -8.821 1.00 89.81 289 PHE A O 1
ATOM 2346 N N . TRP A 1 290 ? 25.990 -21.391 -9.602 1.00 87.12 290 TRP A N 1
ATOM 2347 C CA . TRP A 1 290 ? 25.300 -21.283 -8.304 1.00 87.12 290 TRP A CA 1
ATOM 2348 C C . TRP A 1 290 ? 25.851 -22.208 -7.205 1.00 87.12 290 TRP A C 1
ATOM 2350 O O . TRP A 1 290 ? 25.811 -21.854 -6.031 1.00 87.12 290 TRP A O 1
ATOM 2360 N N . GLU A 1 291 ? 26.372 -23.375 -7.588 1.00 76.44 291 GLU A N 1
ATOM 2361 C CA . GLU A 1 291 ? 27.020 -24.348 -6.693 1.00 76.44 291 GLU A CA 1
ATOM 2362 C C . GLU A 1 291 ? 28.532 -24.106 -6.556 1.00 76.44 291 GLU A C 1
ATOM 2364 O O . GLU A 1 291 ? 29.205 -24.761 -5.760 1.00 76.44 291 GLU A O 1
ATOM 2369 N N . SER A 1 292 ? 29.082 -23.170 -7.331 1.00 88.62 292 SER A N 1
ATOM 2370 C CA . SER A 1 292 ? 30.493 -22.806 -7.303 1.00 88.62 292 SER A CA 1
ATOM 2371 C C . SER A 1 292 ? 30.718 -21.600 -6.391 1.00 88.62 292 SER A C 1
ATOM 2373 O O . SER A 1 292 ? 29.889 -20.701 -6.300 1.00 88.62 292 SER A O 1
ATOM 2375 N N . ASN A 1 293 ? 31.895 -21.519 -5.771 1.00 90.25 293 ASN A N 1
ATOM 2376 C CA . ASN A 1 293 ? 32.337 -20.299 -5.079 1.00 90.25 293 ASN A CA 1
ATOM 2377 C C . ASN A 1 293 ? 32.813 -19.205 -6.057 1.00 90.25 293 ASN A C 1
ATOM 2379 O O . ASN A 1 293 ? 33.313 -18.164 -5.633 1.00 90.25 293 ASN A O 1
ATOM 2383 N N . LEU A 1 294 ? 32.723 -19.459 -7.364 1.00 87.00 294 LEU A N 1
ATOM 2384 C CA . LEU A 1 294 ? 33.137 -18.545 -8.419 1.00 87.00 294 LEU A CA 1
ATOM 2385 C C . LEU A 1 294 ? 31.918 -17.815 -8.981 1.00 87.00 294 LEU A C 1
ATOM 2387 O O . LEU A 1 294 ? 30.890 -18.427 -9.253 1.00 87.00 294 LEU A O 1
ATOM 2391 N N . ILE A 1 295 ? 32.057 -16.512 -9.206 1.00 91.12 295 ILE A N 1
ATOM 2392 C CA . ILE A 1 295 ? 31.067 -15.709 -9.928 1.00 91.12 295 ILE A CA 1
ATOM 2393 C C . ILE A 1 295 ? 31.398 -15.707 -11.430 1.00 91.12 295 ILE A C 1
ATOM 2395 O O . ILE A 1 295 ? 32.584 -15.691 -11.771 1.00 91.12 295 ILE A O 1
ATOM 2399 N N . PRO A 1 296 ? 30.399 -15.694 -12.337 1.00 92.19 296 PRO A N 1
ATOM 2400 C CA . PRO A 1 296 ? 30.668 -15.588 -13.766 1.00 92.19 296 PRO A CA 1
ATOM 2401 C C . PRO A 1 296 ? 31.436 -14.297 -14.072 1.00 92.19 296 PRO A C 1
ATOM 2403 O O . PRO A 1 296 ? 31.001 -13.199 -13.712 1.00 92.19 296 PRO A O 1
ATOM 2406 N N . THR A 1 297 ? 32.576 -14.428 -14.740 1.00 94.62 297 THR A N 1
ATOM 2407 C CA . THR A 1 297 ? 33.440 -13.306 -15.112 1.00 94.62 297 THR A CA 1
ATOM 2408 C C . THR A 1 297 ? 32.883 -12.568 -16.323 1.00 94.62 297 THR A C 1
ATOM 2410 O O . THR A 1 297 ? 32.106 -13.120 -17.101 1.00 94.62 297 THR A O 1
ATOM 2413 N N . LEU A 1 298 ? 33.319 -11.324 -16.553 1.00 91.31 298 LEU A N 1
ATOM 2414 C CA . LEU A 1 298 ? 32.923 -10.568 -17.749 1.00 91.31 298 LEU A CA 1
ATOM 2415 C C . LEU A 1 298 ? 33.242 -11.330 -19.053 1.00 91.31 298 LEU A C 1
ATOM 2417 O O . LEU A 1 298 ? 32.481 -11.238 -20.015 1.00 91.31 298 LEU A O 1
ATOM 2421 N N . ARG A 1 299 ? 34.308 -12.143 -19.054 1.00 94.12 299 ARG A N 1
ATOM 2422 C CA . ARG A 1 299 ? 34.651 -13.057 -20.151 1.00 94.12 299 ARG A CA 1
ATOM 2423 C C . ARG A 1 299 ? 33.562 -14.107 -20.371 1.00 94.12 299 ARG A C 1
ATOM 2425 O O . ARG A 1 299 ? 33.143 -14.296 -21.507 1.00 94.12 299 ARG A O 1
ATOM 2432 N N . ASP A 1 300 ? 33.059 -14.737 -19.311 1.00 93.69 300 ASP A N 1
ATOM 2433 C CA . ASP A 1 300 ? 31.993 -15.749 -19.401 1.00 93.69 300 ASP A CA 1
ATOM 2434 C C . ASP A 1 300 ? 30.701 -15.157 -19.974 1.00 93.69 300 ASP A C 1
ATOM 2436 O O . ASP A 1 300 ? 30.074 -15.740 -20.863 1.00 93.69 300 ASP A O 1
ATOM 2440 N N . TRP A 1 301 ? 30.332 -13.956 -19.517 1.00 94.88 301 TRP A N 1
ATOM 2441 C CA . TRP A 1 301 ? 29.201 -13.210 -20.069 1.00 94.88 301 TRP A CA 1
ATOM 2442 C C . TRP A 1 301 ? 29.397 -12.912 -21.554 1.00 94.88 301 TRP A C 1
ATOM 2444 O O . TRP A 1 301 ? 28.513 -13.202 -22.359 1.00 94.88 301 TRP A O 1
ATOM 2454 N N . ALA A 1 302 ? 30.558 -12.376 -21.930 1.00 92.88 302 ALA A N 1
ATOM 2455 C CA . ALA A 1 302 ? 30.856 -11.998 -23.303 1.00 92.88 302 ALA A CA 1
ATOM 2456 C C . ALA A 1 302 ? 30.862 -13.206 -24.257 1.00 92.88 302 ALA A C 1
ATOM 2458 O O . ALA A 1 302 ? 30.234 -13.160 -25.318 1.00 92.88 302 ALA A O 1
ATOM 2459 N N . LEU A 1 303 ? 31.483 -14.315 -23.844 1.00 94.38 303 LEU A N 1
ATOM 2460 C CA . LEU A 1 303 ? 31.479 -15.571 -24.595 1.00 94.38 303 LEU A CA 1
ATOM 2461 C C . LEU A 1 303 ? 30.055 -16.097 -24.792 1.00 94.38 303 LEU A C 1
ATOM 2463 O O . LEU A 1 303 ? 29.699 -16.502 -25.900 1.00 94.38 303 LEU A O 1
ATOM 2467 N N . LYS A 1 304 ? 29.211 -16.035 -23.754 1.00 96.50 304 LYS A N 1
ATOM 2468 C CA . LYS A 1 304 ? 27.837 -16.536 -23.839 1.00 96.50 304 LYS A CA 1
ATOM 2469 C C . LYS A 1 304 ? 26.926 -15.650 -24.693 1.00 96.50 304 LYS A C 1
ATOM 2471 O O . LYS A 1 304 ? 26.081 -16.172 -25.420 1.00 96.50 304 LYS A O 1
ATOM 2476 N N . VAL A 1 305 ? 27.103 -14.327 -24.660 1.00 94.62 305 VAL A N 1
ATOM 2477 C CA . VAL A 1 305 ? 26.412 -13.409 -25.586 1.00 94.62 305 VAL A CA 1
ATOM 2478 C C . VAL A 1 305 ? 26.822 -13.707 -27.031 1.00 94.62 305 VAL A C 1
ATOM 2480 O O . VAL A 1 305 ? 25.952 -13.806 -27.898 1.00 94.62 305 VAL A O 1
ATOM 2483 N N . ASN A 1 306 ? 28.120 -13.909 -27.285 1.00 96.06 306 ASN A N 1
ATOM 2484 C CA . ASN A 1 306 ? 28.621 -14.251 -28.614 1.00 96.06 306 ASN A CA 1
ATOM 2485 C C . ASN A 1 306 ? 28.072 -15.598 -29.112 1.00 96.06 306 ASN A C 1
ATOM 2487 O O . ASN A 1 306 ? 27.685 -15.707 -30.270 1.00 96.06 306 ASN A O 1
ATOM 2491 N N . GLU A 1 307 ? 27.969 -16.608 -28.247 1.00 96.56 307 GLU A N 1
ATOM 2492 C CA . GLU A 1 307 ? 27.353 -17.899 -28.585 1.00 96.56 307 GLU A CA 1
ATOM 2493 C C . GLU A 1 307 ? 25.904 -17.726 -29.078 1.00 96.56 307 GLU A C 1
ATOM 2495 O O . GLU A 1 307 ? 25.532 -18.267 -30.121 1.00 96.56 307 GLU A O 1
ATOM 2500 N N . ILE A 1 308 ? 25.094 -16.926 -28.373 1.00 95.25 308 ILE A N 1
ATOM 2501 C CA . ILE A 1 308 ? 23.704 -16.656 -28.773 1.00 95.25 308 ILE A CA 1
ATOM 2502 C C . ILE A 1 308 ? 23.654 -15.874 -30.091 1.00 95.25 308 ILE A C 1
ATOM 2504 O O . ILE A 1 308 ? 22.823 -16.188 -30.943 1.00 95.25 308 ILE A O 1
ATOM 2508 N N . TYR A 1 309 ? 24.545 -14.897 -30.286 1.00 95.38 309 TYR A N 1
ATOM 2509 C CA . TYR A 1 309 ? 24.662 -14.166 -31.550 1.00 95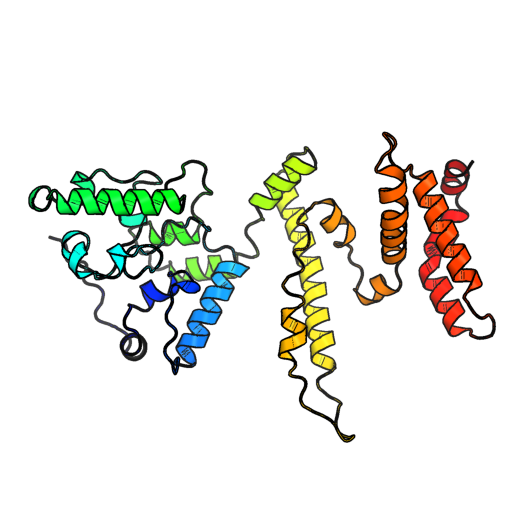.38 309 TYR A CA 1
ATOM 2510 C C . TYR A 1 309 ? 24.925 -15.108 -32.732 1.00 95.38 309 TYR A C 1
ATOM 2512 O O . TYR A 1 309 ? 24.204 -15.052 -33.727 1.00 95.38 309 TYR A O 1
ATOM 2520 N N . GLN A 1 310 ? 25.902 -16.013 -32.603 1.00 95.81 310 GLN A N 1
ATOM 2521 C CA . GLN A 1 310 ? 26.213 -17.004 -33.638 1.00 95.81 310 GLN A CA 1
ATOM 2522 C C . GLN A 1 310 ? 25.016 -17.926 -33.902 1.00 95.81 310 GLN A C 1
ATOM 2524 O O . GLN A 1 310 ? 24.665 -18.205 -35.043 1.00 95.81 310 GLN A O 1
ATOM 2529 N N . PHE A 1 311 ? 24.325 -18.374 -32.855 1.00 95.94 311 PHE A N 1
ATOM 2530 C CA . PHE A 1 311 ? 23.150 -19.222 -33.031 1.00 95.94 311 PHE A CA 1
ATOM 2531 C C . PHE A 1 311 ? 21.990 -18.503 -33.734 1.00 95.94 311 PHE A C 1
ATOM 2533 O O . PHE A 1 311 ? 21.298 -19.099 -34.561 1.00 95.94 311 PHE A O 1
ATOM 2540 N N . GLU A 1 312 ? 21.763 -17.225 -33.426 1.00 93.69 312 GLU A N 1
ATOM 2541 C CA . GLU A 1 312 ? 20.765 -16.418 -34.128 1.00 93.69 312 GLU A CA 1
ATOM 2542 C C . GLU A 1 312 ? 21.170 -16.137 -35.578 1.00 93.69 312 GLU A C 1
ATOM 2544 O O . GLU A 1 312 ? 20.300 -16.185 -36.446 1.00 93.69 312 GLU A O 1
ATOM 2549 N N . SER A 1 313 ? 22.458 -15.917 -35.866 1.00 93.00 313 SER A N 1
ATOM 2550 C CA . SER A 1 313 ? 22.937 -15.694 -37.236 1.00 93.00 313 SER A CA 1
ATOM 2551 C C . SER A 1 313 ? 22.737 -16.924 -38.124 1.00 93.00 313 SER A C 1
ATOM 2553 O O . SER A 1 313 ? 22.253 -16.782 -39.245 1.00 93.00 313 SER A O 1
ATOM 2555 N N . TYR A 1 314 ? 22.965 -18.135 -37.603 1.00 95.00 314 TYR A N 1
ATOM 2556 C CA . TYR A 1 314 ? 22.695 -19.382 -38.333 1.00 95.00 314 TYR A CA 1
ATOM 2557 C C . TYR A 1 314 ? 21.209 -19.637 -38.609 1.00 95.00 314 TYR A C 1
ATOM 2559 O O . TYR A 1 314 ? 20.870 -20.361 -39.543 1.00 95.00 314 TYR A O 1
ATOM 2567 N N . LYS A 1 315 ? 20.306 -19.068 -37.803 1.00 91.94 315 LYS A N 1
ATOM 2568 C CA . LYS A 1 315 ? 18.856 -19.212 -38.000 1.00 91.94 315 LYS A CA 1
ATOM 2569 C C . LYS A 1 315 ? 18.300 -18.299 -39.083 1.00 91.94 315 LYS A C 1
ATOM 2571 O O . LYS A 1 315 ? 17.161 -18.511 -39.507 1.00 91.94 315 LYS A O 1
ATOM 2576 N N . VAL A 1 316 ? 19.039 -17.266 -39.482 1.00 93.75 316 VAL A N 1
ATOM 2577 C CA . VAL A 1 316 ? 18.550 -16.323 -40.482 1.00 93.75 316 VAL A CA 1
ATOM 2578 C C . VAL A 1 316 ? 18.682 -16.927 -41.872 1.00 93.75 316 VAL A C 1
ATOM 2580 O O . VAL A 1 316 ? 19.759 -17.280 -42.341 1.00 93.75 316 VAL A O 1
ATOM 2583 N N . ASP A 1 317 ? 17.541 -17.025 -42.542 1.00 92.31 317 ASP A N 1
ATOM 2584 C CA . ASP A 1 317 ? 17.457 -17.437 -43.932 1.00 92.31 317 ASP A CA 1
ATOM 2585 C C . ASP A 1 317 ? 17.936 -16.287 -44.830 1.00 92.31 317 ASP A C 1
ATOM 2587 O O . ASP A 1 317 ? 17.285 -15.241 -44.918 1.00 92.31 317 ASP A O 1
ATOM 2591 N N . ILE A 1 318 ? 19.067 -16.492 -45.512 1.00 90.75 318 ILE A N 1
ATOM 2592 C CA . ILE A 1 318 ? 19.705 -15.501 -46.396 1.00 90.75 318 ILE A CA 1
ATOM 2593 C C . ILE A 1 318 ? 18.745 -15.049 -47.511 1.00 90.75 318 ILE A C 1
ATOM 2595 O O . ILE A 1 318 ? 18.841 -13.924 -47.999 1.00 90.75 318 ILE A O 1
ATOM 2599 N N . SER A 1 319 ? 17.762 -15.879 -47.879 1.00 91.19 319 SER A N 1
ATOM 2600 C CA . SER A 1 319 ? 16.756 -15.521 -48.884 1.00 91.19 319 SER A CA 1
ATOM 2601 C C . SER A 1 319 ? 15.727 -14.486 -48.397 1.00 91.19 319 SER A C 1
ATOM 2603 O O . SER A 1 319 ? 14.962 -13.950 -49.203 1.00 91.19 319 SER A O 1
ATOM 2605 N N . LYS A 1 320 ? 15.698 -14.160 -47.093 1.00 93.69 320 LYS A N 1
ATOM 2606 C CA . LYS A 1 320 ? 14.723 -13.249 -46.468 1.00 93.69 320 LYS A CA 1
ATOM 2607 C C . LYS A 1 320 ? 15.396 -11.967 -45.953 1.00 93.69 320 LYS A C 1
ATOM 2609 O O . LYS A 1 320 ? 15.681 -11.860 -44.757 1.00 93.69 320 LYS A O 1
ATOM 2614 N N . PRO A 1 321 ? 15.541 -10.917 -46.787 1.00 91.62 321 PRO A N 1
ATOM 2615 C CA . PRO A 1 321 ? 16.302 -9.708 -46.437 1.00 91.62 321 PRO A CA 1
ATOM 2616 C C . PRO A 1 321 ? 15.774 -8.978 -45.192 1.00 91.62 321 PRO A C 1
ATOM 2618 O O . PRO A 1 321 ? 16.550 -8.446 -44.405 1.00 91.62 321 PRO A O 1
ATOM 2621 N N . LYS A 1 322 ? 14.459 -9.026 -44.938 1.00 90.31 322 LYS A N 1
ATOM 2622 C CA . LYS A 1 322 ? 13.846 -8.417 -43.742 1.00 90.31 322 LYS A CA 1
ATOM 2623 C C . LYS A 1 322 ? 14.259 -9.088 -42.426 1.00 90.31 322 LYS A C 1
ATOM 2625 O O . LYS A 1 322 ? 14.167 -8.460 -41.375 1.00 90.31 322 LYS A O 1
ATOM 2630 N N . GLN A 1 323 ? 14.631 -10.370 -42.443 1.00 89.12 323 GLN A N 1
ATOM 2631 C CA . GLN A 1 323 ? 15.128 -11.055 -41.243 1.00 89.12 323 GLN A CA 1
ATOM 2632 C C . GLN A 1 323 ? 16.584 -10.681 -40.978 1.00 89.12 323 GLN A C 1
ATOM 2634 O O . GLN A 1 323 ? 16.930 -10.392 -39.835 1.00 89.12 323 GLN A O 1
ATOM 2639 N N . GLN A 1 324 ? 17.386 -10.595 -42.042 1.00 90.50 324 GLN A N 1
ATOM 2640 C CA . GLN A 1 324 ? 18.768 -10.135 -41.970 1.00 90.50 324 GLN A CA 1
ATOM 2641 C C . GLN A 1 324 ? 18.855 -8.715 -41.406 1.00 90.50 324 GLN A C 1
ATOM 2643 O O . GLN A 1 324 ? 19.588 -8.484 -40.453 1.00 90.50 324 GLN A O 1
ATOM 2648 N N . GLU A 1 325 ? 18.043 -7.789 -41.919 1.00 89.31 325 GLU A N 1
ATOM 2649 C CA . GLU A 1 325 ? 18.003 -6.403 -41.439 1.00 89.31 325 GLU A CA 1
ATOM 2650 C C . GLU A 1 325 ? 17.668 -6.319 -39.941 1.00 89.31 325 GLU A C 1
ATOM 2652 O O . GLU A 1 325 ? 18.329 -5.606 -39.189 1.00 89.31 325 GLU A O 1
ATOM 2657 N N . LYS A 1 326 ? 16.690 -7.106 -39.471 1.00 87.12 326 LYS A N 1
ATOM 2658 C CA . LYS A 1 326 ? 16.335 -7.163 -38.044 1.00 87.12 326 LYS A CA 1
ATOM 2659 C C . LYS A 1 326 ? 17.467 -7.707 -37.178 1.00 87.12 326 LYS A C 1
ATOM 2661 O O . LYS A 1 326 ? 17.688 -7.180 -36.090 1.00 87.12 326 LYS A O 1
ATOM 2666 N N . LEU A 1 327 ? 18.165 -8.745 -37.642 1.00 89.94 327 LEU A N 1
ATOM 2667 C CA . LEU A 1 327 ? 19.315 -9.302 -36.934 1.00 89.94 327 LEU A CA 1
ATOM 2668 C C . LEU A 1 327 ? 20.447 -8.270 -36.861 1.00 89.94 327 LEU A C 1
ATOM 2670 O O . LEU A 1 327 ? 20.960 -8.011 -35.775 1.00 89.94 327 LEU A O 1
ATOM 2674 N N . THR A 1 328 ? 20.783 -7.633 -37.986 1.00 88.12 328 THR A N 1
ATOM 2675 C CA . THR A 1 328 ? 21.810 -6.587 -38.051 1.00 88.12 328 THR A CA 1
ATOM 2676 C C . THR A 1 328 ? 21.481 -5.431 -37.115 1.00 88.12 328 THR A C 1
ATOM 2678 O O . THR A 1 328 ? 22.343 -5.025 -36.346 1.00 88.12 328 THR A O 1
ATOM 2681 N N . LEU A 1 329 ? 20.237 -4.942 -37.105 1.00 84.88 329 LEU A N 1
ATOM 2682 C CA . LEU A 1 329 ? 19.819 -3.864 -36.203 1.00 84.88 329 LEU A CA 1
ATOM 2683 C C . LEU A 1 329 ? 19.900 -4.270 -34.725 1.00 84.88 329 LEU A C 1
ATOM 2685 O O . LEU A 1 329 ? 20.379 -3.488 -33.907 1.00 84.88 329 LEU A O 1
ATOM 2689 N N . LYS A 1 330 ? 19.470 -5.490 -34.376 1.00 86.19 330 LYS A N 1
ATOM 2690 C CA . LYS A 1 330 ? 19.527 -6.005 -32.997 1.00 86.19 330 LYS A CA 1
ATOM 2691 C C . LYS A 1 330 ? 20.965 -6.130 -32.484 1.00 86.19 330 LYS A C 1
ATOM 2693 O O . LYS A 1 330 ? 21.228 -5.830 -31.321 1.00 86.19 330 LYS A O 1
ATOM 2698 N N . TRP A 1 331 ? 21.877 -6.593 -33.336 1.00 91.06 331 TRP A N 1
ATOM 2699 C CA . TRP A 1 331 ? 23.245 -6.956 -32.955 1.00 91.06 331 TRP A CA 1
ATOM 2700 C C . TRP A 1 331 ? 24.304 -5.925 -33.348 1.00 91.06 331 TRP A C 1
ATOM 2702 O O . TRP A 1 331 ? 25.475 -6.136 -33.049 1.00 91.06 331 TRP A O 1
ATOM 2712 N N . PHE A 1 332 ? 23.916 -4.799 -33.952 1.00 87.00 332 PHE A N 1
ATOM 2713 C CA . PHE A 1 332 ? 24.833 -3.780 -34.470 1.00 87.00 332 PHE A CA 1
ATOM 2714 C C . PHE A 1 332 ? 25.923 -3.383 -33.462 1.00 87.00 332 PHE A C 1
ATOM 2716 O O . PHE A 1 332 ? 27.111 -3.531 -33.738 1.00 87.00 332 PHE A O 1
ATOM 2723 N N . HIS A 1 333 ? 25.527 -2.959 -32.260 1.00 84.81 333 HIS A N 1
ATOM 2724 C CA . HIS A 1 333 ? 26.477 -2.538 -31.225 1.00 84.81 333 HIS A CA 1
ATOM 2725 C C . HIS A 1 333 ? 27.326 -3.687 -30.676 1.00 84.81 333 HIS A C 1
ATOM 2727 O O . HIS A 1 333 ? 28.467 -3.470 -30.283 1.00 84.81 333 HIS A O 1
ATOM 2733 N N . TRP A 1 334 ? 26.790 -4.908 -30.656 1.00 90.88 334 TRP A N 1
ATOM 2734 C CA . TRP A 1 334 ? 27.555 -6.076 -30.229 1.00 90.88 334 TRP A CA 1
ATOM 2735 C C . TRP A 1 334 ? 28.646 -6.425 -31.236 1.00 90.88 334 TRP A C 1
ATOM 2737 O O . TRP A 1 334 ? 29.773 -6.677 -30.835 1.00 90.88 334 TRP A O 1
ATOM 2747 N N . VAL A 1 335 ? 28.341 -6.381 -32.534 1.00 92.50 335 VAL A N 1
ATOM 2748 C CA . VAL A 1 335 ? 29.336 -6.615 -33.591 1.00 92.50 335 VAL A CA 1
ATOM 2749 C C . VAL A 1 335 ? 30.452 -5.572 -33.517 1.00 92.50 335 VAL A C 1
ATOM 2751 O O . VAL A 1 335 ? 31.619 -5.946 -33.526 1.00 92.50 335 VAL A O 1
ATOM 2754 N N . GLN A 1 336 ? 30.108 -4.292 -33.324 1.00 87.25 336 GLN A N 1
ATOM 2755 C CA . GLN A 1 336 ? 31.107 -3.236 -33.105 1.00 87.25 336 GLN A CA 1
ATOM 2756 C C . GLN A 1 336 ? 31.978 -3.492 -31.868 1.00 87.25 336 GLN A C 1
ATOM 2758 O O . GLN A 1 336 ? 33.177 -3.234 -31.894 1.00 87.25 336 GLN A O 1
ATOM 2763 N N . PHE A 1 337 ? 31.383 -3.997 -30.785 1.00 89.31 337 PHE A N 1
ATOM 2764 C CA . PHE A 1 337 ? 32.116 -4.334 -29.568 1.00 89.31 337 PHE A CA 1
ATOM 2765 C C . PHE A 1 337 ? 33.045 -5.538 -29.765 1.00 89.31 337 PHE A C 1
ATOM 2767 O O . PHE A 1 337 ? 34.178 -5.499 -29.310 1.00 89.31 337 PHE A O 1
ATOM 2774 N N . VAL A 1 338 ? 32.614 -6.579 -30.482 1.00 91.62 338 VAL A N 1
ATOM 2775 C CA . VAL A 1 338 ? 33.436 -7.775 -30.755 1.00 91.62 338 VAL A CA 1
ATOM 2776 C C . VAL A 1 338 ? 34.694 -7.444 -31.568 1.00 91.62 338 VAL A C 1
ATOM 2778 O O . VAL A 1 338 ? 35.722 -8.098 -31.408 1.00 91.62 338 VAL A O 1
ATOM 2781 N N . GLU A 1 339 ? 34.631 -6.421 -32.418 1.00 90.25 339 GLU A N 1
ATOM 2782 C CA . GLU A 1 339 ? 35.776 -5.923 -33.192 1.00 90.25 339 GLU A CA 1
ATOM 2783 C C . GLU A 1 339 ? 36.709 -5.006 -32.380 1.00 90.25 339 GLU A C 1
ATOM 2785 O O . GLU A 1 339 ? 37.783 -4.633 -32.857 1.00 90.25 339 GLU A O 1
ATOM 2790 N N . SER A 1 340 ? 36.324 -4.632 -31.158 1.00 91.12 340 SER A N 1
ATOM 27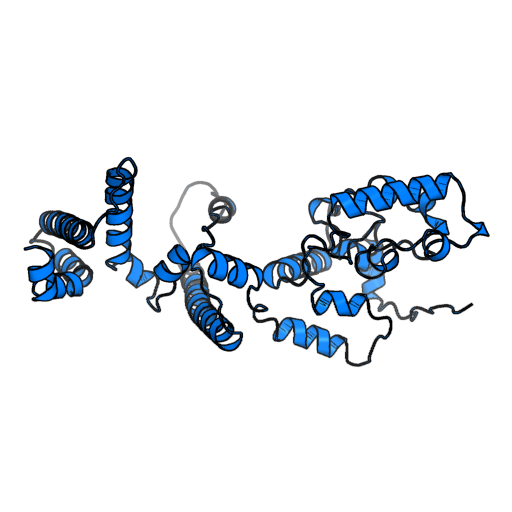91 C CA . SER A 1 340 ? 37.068 -3.680 -30.342 1.00 91.12 340 SER A CA 1
ATOM 2792 C C . SER A 1 340 ? 38.281 -4.330 -29.653 1.00 91.12 340 SER A C 1
ATOM 2794 O O . SER A 1 340 ? 38.252 -5.513 -29.286 1.00 91.12 340 SER A O 1
ATOM 2796 N N . PRO A 1 341 ? 39.375 -3.574 -29.434 1.00 92.12 341 PRO A N 1
ATOM 2797 C CA . PRO A 1 341 ? 40.550 -4.083 -28.729 1.00 92.12 341 PRO A CA 1
ATOM 2798 C C . PRO A 1 341 ? 40.236 -4.495 -27.284 1.00 92.12 341 PRO A C 1
ATOM 2800 O O . PRO A 1 341 ? 40.866 -5.412 -26.763 1.00 92.12 341 PRO A O 1
ATOM 2803 N N . GLU A 1 342 ? 39.243 -3.871 -26.647 1.00 88.94 342 GLU A N 1
ATOM 2804 C CA . GLU A 1 342 ? 38.776 -4.224 -25.305 1.00 88.94 342 GLU A CA 1
ATOM 2805 C C . GLU A 1 342 ? 38.165 -5.625 -25.273 1.00 88.94 342 GLU A C 1
ATOM 2807 O O . GLU A 1 342 ? 38.452 -6.396 -24.358 1.00 88.94 342 GLU A O 1
ATOM 2812 N N . TYR A 1 343 ? 37.356 -5.980 -26.277 1.00 89.31 343 TYR A N 1
ATOM 2813 C CA . TYR A 1 343 ? 36.810 -7.329 -26.378 1.00 89.31 343 TYR A CA 1
ATOM 2814 C C . TYR A 1 343 ? 37.912 -8.351 -26.647 1.00 89.31 343 TYR A C 1
ATOM 2816 O O . TYR A 1 343 ? 37.952 -9.383 -25.982 1.00 89.31 343 TYR A O 1
ATOM 2824 N N . LEU A 1 344 ? 38.847 -8.054 -27.555 1.00 92.06 344 LEU A N 1
ATOM 2825 C CA . LEU A 1 344 ? 39.989 -8.932 -27.828 1.00 92.06 344 LEU A CA 1
ATOM 2826 C C . LEU A 1 344 ? 40.832 -9.174 -26.569 1.00 92.06 344 LEU A C 1
ATOM 2828 O O . LEU A 1 344 ? 41.167 -10.320 -26.272 1.00 92.06 344 LEU A O 1
ATOM 2832 N N . ALA A 1 345 ? 41.104 -8.130 -25.785 1.00 92.38 345 ALA A N 1
ATOM 2833 C CA . ALA A 1 345 ? 41.799 -8.249 -24.504 1.00 92.38 345 ALA A CA 1
ATOM 2834 C C . ALA A 1 345 ? 40.996 -9.032 -23.450 1.00 92.38 345 ALA A C 1
ATOM 2836 O O . ALA A 1 345 ? 41.583 -9.650 -22.570 1.00 92.38 345 ALA A O 1
ATOM 2837 N N . LEU A 1 346 ? 39.663 -9.015 -23.533 1.00 90.38 346 LEU A N 1
ATOM 2838 C CA . LEU A 1 346 ? 38.781 -9.754 -22.631 1.00 90.38 346 LEU A CA 1
ATOM 2839 C C . LEU A 1 346 ? 38.736 -11.259 -22.945 1.00 90.38 346 LEU A C 1
ATOM 2841 O O . LEU A 1 346 ? 38.562 -12.070 -22.032 1.00 90.38 346 LEU A O 1
ATOM 2845 N N . ILE A 1 347 ? 38.837 -11.638 -24.225 1.00 91.25 347 ILE A N 1
ATOM 2846 C CA . ILE A 1 347 ? 38.720 -13.040 -24.663 1.00 91.25 347 ILE A CA 1
ATOM 2847 C C . ILE A 1 347 ? 40.052 -13.780 -24.788 1.00 91.25 347 ILE A C 1
ATOM 2849 O O . ILE A 1 347 ? 40.023 -15.015 -24.810 1.00 91.25 347 ILE A O 1
ATOM 2853 N N . THR A 1 348 ? 41.173 -13.061 -24.874 1.00 87.88 348 THR A N 1
ATOM 2854 C CA . THR A 1 348 ? 42.532 -13.628 -24.903 1.00 87.88 348 THR A CA 1
ATOM 2855 C C . THR A 1 348 ? 42.946 -13.985 -23.483 1.00 87.88 348 THR A C 1
ATOM 2857 O O . THR A 1 348 ? 43.200 -15.187 -23.226 1.00 87.88 348 THR A O 1
#

Secondary structure (DSSP, 8-state):
-------S---HHHHHHHTT-SS-HHHHTTS-GGGPPPPSS--HHHHHHHHHHHHHHHHTT-S-TT-TT-BSTT-TTSGGGG-GGGGTTT-SSS--BHHHHEETTEEPPHHHHS-GGG--HHHHHHHHHHHHHHHHTTTT-TTSPPPPHHHHHHH-S---TTHHHHHHHHHHH-S----HHHHHHHHHHHT-PPPHHHHHHHHHHHHHHHHHHHHHHHHHHHHTTS------------THHHHHHTS-------HHHHHHH-SS--HHHHTTSHHHHHHHHHHHHHHHHTTSSPPPPHHHHHHHHHHHHHHHHHHS-TT-HHHHHHHHHHHHHHHHHHTSHHHHHHH-